Protein AF-A0A7S2TV44-F1 (afdb_monomer)

Structure (mmCIF, N/CA/C/O backbone):
data_AF-A0A7S2TV44-F1
#
_entry.id   AF-A0A7S2TV44-F1
#
loop_
_atom_site.group_PDB
_atom_site.id
_atom_site.type_symbol
_atom_site.label_atom_id
_atom_site.label_alt_id
_atom_site.label_comp_id
_atom_site.label_asym_id
_atom_site.label_entity_id
_atom_site.label_seq_id
_atom_site.pdbx_PDB_ins_code
_atom_site.Cartn_x
_atom_site.Cartn_y
_atom_site.Cartn_z
_atom_site.occupancy
_atom_site.B_iso_or_equiv
_atom_site.auth_seq_id
_atom_site.auth_comp_id
_atom_site.auth_asym_id
_atom_site.auth_atom_id
_atom_site.pdbx_PDB_model_num
ATOM 1 N N . GLY A 1 1 ? -8.386 -5.774 -9.682 1.00 82.06 1 GLY A N 1
ATOM 2 C CA . GLY A 1 1 ? -8.023 -4.653 -10.570 1.00 82.06 1 GLY A CA 1
ATOM 3 C C . GLY A 1 1 ? -9.266 -4.111 -11.236 1.00 82.06 1 GLY A C 1
ATOM 4 O O . GLY A 1 1 ? -10.361 -4.530 -10.875 1.00 82.06 1 GLY A O 1
ATOM 5 N N . GLN A 1 2 ? -9.094 -3.190 -12.177 1.00 88.19 2 GLN A N 1
ATOM 6 C CA . GLN A 1 2 ? -10.167 -2.725 -13.057 1.00 88.19 2 GLN A CA 1
ATOM 7 C C . GLN A 1 2 ? -10.403 -3.744 -14.194 1.00 88.19 2 GLN A C 1
ATOM 9 O O . GLN A 1 2 ? -9.476 -4.439 -14.619 1.00 88.19 2 GLN A O 1
ATOM 14 N N . PHE A 1 3 ? -11.653 -3.871 -14.645 1.00 91.12 3 PHE A N 1
ATOM 15 C CA . PHE A 1 3 ? -12.068 -4.803 -15.698 1.00 91.12 3 PHE A CA 1
ATOM 16 C C . PHE A 1 3 ? -13.002 -4.102 -16.683 1.00 91.12 3 PHE A C 1
ATOM 18 O O . PHE A 1 3 ? -13.807 -3.257 -16.288 1.00 91.12 3 PHE A O 1
ATOM 25 N N . LYS A 1 4 ? -12.920 -4.482 -17.958 1.00 89.69 4 LYS A N 1
ATOM 26 C CA . LYS A 1 4 ? -13.821 -4.043 -19.026 1.00 89.69 4 LYS A CA 1
ATOM 27 C C . LYS A 1 4 ? -14.254 -5.274 -19.819 1.00 89.69 4 LYS A C 1
ATOM 29 O O . LYS A 1 4 ? -13.399 -6.011 -20.294 1.00 89.69 4 LYS A O 1
ATOM 34 N N . LEU A 1 5 ? -15.565 -5.510 -19.928 1.00 90.44 5 LEU A N 1
ATOM 35 C CA . LEU A 1 5 ? -16.143 -6.687 -20.606 1.00 90.44 5 LEU A CA 1
ATOM 36 C C . LEU A 1 5 ? -15.597 -8.030 -20.072 1.00 90.44 5 LEU A C 1
ATOM 38 O O . LEU A 1 5 ? -15.286 -8.934 -20.836 1.00 90.44 5 LEU A O 1
ATOM 42 N N . GLY A 1 6 ? -15.410 -8.140 -18.751 1.00 88.62 6 GLY A N 1
ATOM 43 C CA . GLY A 1 6 ? -14.856 -9.345 -18.113 1.00 88.62 6 GLY A CA 1
ATOM 44 C C . GLY A 1 6 ? -13.340 -9.523 -18.265 1.00 88.62 6 GLY A C 1
ATOM 45 O O . GLY A 1 6 ? -12.770 -10.437 -17.676 1.00 88.62 6 GLY A O 1
ATOM 46 N N . VAL A 1 7 ? -12.662 -8.627 -18.985 1.00 90.81 7 VAL A N 1
ATOM 47 C CA . VAL A 1 7 ? -11.223 -8.695 -19.252 1.00 90.81 7 VAL A CA 1
ATOM 48 C C . VAL A 1 7 ? -10.475 -7.645 -18.410 1.00 90.81 7 VAL A C 1
ATOM 50 O O . VAL A 1 7 ? -10.948 -6.507 -18.314 1.00 90.81 7 VAL A O 1
ATOM 53 N N . PRO A 1 8 ? -9.320 -7.967 -17.787 1.00 89.31 8 PRO A N 1
ATOM 54 C CA . PRO A 1 8 ? -8.519 -6.985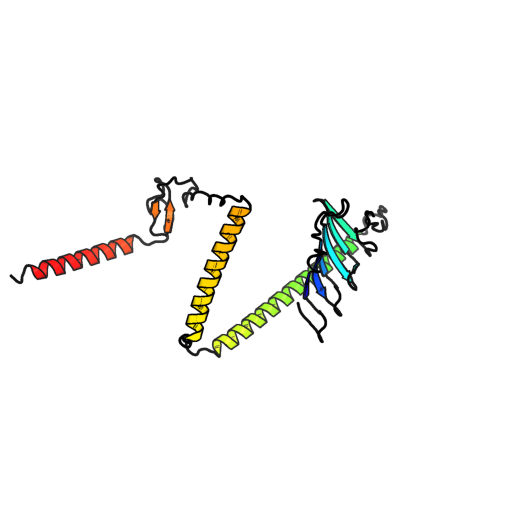 -17.054 1.00 89.31 8 PRO A CA 1
ATOM 55 C C . PRO A 1 8 ? -8.175 -5.762 -17.915 1.00 89.31 8 PRO A C 1
ATOM 57 O O . PRO A 1 8 ? -7.668 -5.886 -19.034 1.00 89.31 8 PRO A O 1
ATOM 60 N N . HIS A 1 9 ? -8.460 -4.570 -17.396 1.00 91.56 9 HIS A N 1
ATOM 61 C CA . HIS A 1 9 ? -8.288 -3.315 -18.123 1.00 91.56 9 HIS A CA 1
ATOM 62 C C . HIS A 1 9 ? -8.057 -2.160 -17.152 1.00 91.56 9 HIS A C 1
ATOM 64 O O . HIS A 1 9 ? -8.784 -2.059 -16.175 1.00 91.56 9 HIS A O 1
ATOM 70 N N . GLY A 1 10 ? -7.102 -1.270 -17.416 1.00 89.56 10 GLY A N 1
ATOM 71 C CA . GLY A 1 10 ? -6.719 -0.208 -16.480 1.00 89.56 10 GLY A CA 1
ATOM 72 C C . GLY A 1 10 ? -5.722 -0.699 -15.428 1.00 89.56 10 GLY A C 1
ATOM 73 O O . GLY A 1 10 ? -4.935 -1.596 -15.699 1.00 89.56 10 GLY A O 1
ATOM 74 N N . TYR A 1 11 ? -5.688 -0.111 -14.234 1.00 91.25 11 TYR A N 1
ATOM 75 C CA . TYR A 1 11 ? -4.677 -0.489 -13.232 1.00 91.25 11 TYR A CA 1
ATOM 76 C C . TYR A 1 11 ? -5.064 -1.758 -12.458 1.00 91.25 11 TYR A C 1
ATOM 78 O O . TYR A 1 11 ? -6.222 -1.950 -12.060 1.00 91.25 11 TYR A O 1
ATOM 86 N N . GLY A 1 12 ? -4.083 -2.616 -12.183 1.00 90.88 12 GLY A N 1
ATOM 87 C CA . GLY A 1 12 ? -4.302 -3.850 -11.446 1.00 90.88 12 GLY A CA 1
ATOM 88 C C . GLY A 1 12 ? -3.037 -4.470 -10.871 1.00 90.88 12 GLY A C 1
ATOM 89 O O . GLY A 1 12 ? -1.918 -4.032 -11.121 1.00 90.88 12 GLY A O 1
ATOM 90 N N . VAL A 1 13 ? -3.259 -5.528 -10.097 1.00 91.19 13 VAL A N 1
ATOM 91 C CA . VAL A 1 13 ? -2.216 -6.401 -9.565 1.00 91.19 13 VAL A CA 1
ATOM 92 C C . VAL A 1 13 ? -2.582 -7.828 -9.948 1.00 91.19 13 VAL A C 1
ATOM 94 O O . VAL A 1 13 ? -3.736 -8.229 -9.773 1.00 91.19 13 VAL A O 1
ATOM 97 N N . THR A 1 14 ? -1.617 -8.581 -10.465 1.00 87.81 14 THR A N 1
ATOM 98 C CA . THR A 1 14 ? -1.754 -10.009 -10.765 1.00 87.81 14 THR A CA 1
ATOM 99 C C . THR A 1 14 ? -0.634 -10.779 -10.095 1.00 87.81 14 THR A C 1
ATOM 101 O O . THR A 1 14 ? 0.535 -10.452 -10.291 1.00 87.81 14 THR A O 1
ATOM 104 N N . SER A 1 15 ? -0.986 -11.829 -9.362 1.00 85.44 1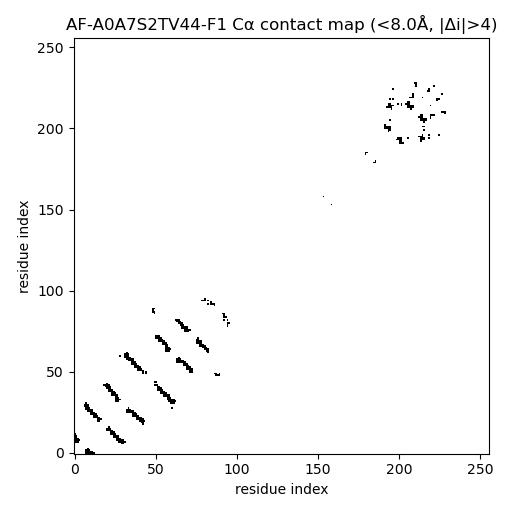5 SER A N 1
ATOM 105 C CA . SER A 1 15 ? -0.045 -12.831 -8.877 1.00 85.44 15 SER A CA 1
ATOM 106 C C . SER A 1 15 ? -0.248 -14.124 -9.659 1.00 85.44 15 SER A C 1
ATOM 108 O O . SER A 1 15 ? -1.359 -14.656 -9.719 1.00 85.44 15 SER A O 1
ATOM 110 N N . LYS A 1 16 ? 0.816 -14.649 -10.273 1.00 71.19 16 LYS A N 1
ATOM 111 C CA . LYS A 1 16 ? 0.799 -16.039 -10.744 1.00 71.19 16 LYS A CA 1
ATOM 112 C C . LYS A 1 16 ? 0.935 -16.922 -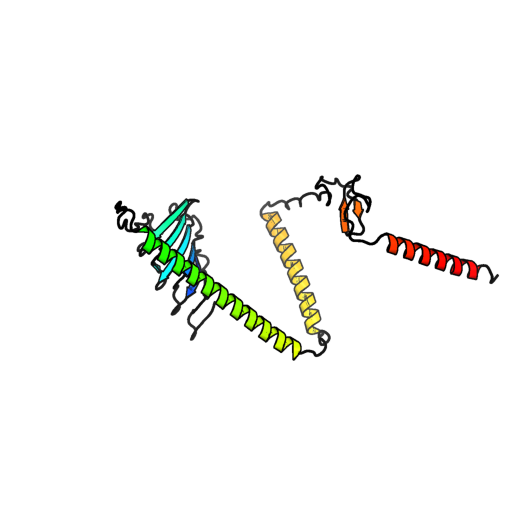9.504 1.00 71.19 16 LYS A C 1
ATOM 114 O O . LYS A 1 16 ? 1.699 -16.574 -8.611 1.00 71.19 16 LYS A O 1
ATOM 119 N N . GLY A 1 17 ? 0.134 -17.987 -9.426 1.00 61.53 17 GLY A N 1
ATOM 120 C CA . GLY A 1 17 ? -0.068 -18.824 -8.236 1.00 61.53 17 GLY A CA 1
ATOM 121 C C . GLY A 1 17 ? 1.207 -19.373 -7.563 1.00 61.53 17 GLY A C 1
ATOM 122 O O . GLY A 1 17 ? 2.322 -19.077 -7.990 1.00 61.53 17 GLY A O 1
ATOM 123 N N . PRO A 1 18 ? 1.058 -20.207 -6.517 1.00 56.19 18 PRO A N 1
ATOM 124 C CA . PRO A 1 18 ? 2.122 -20.548 -5.560 1.00 56.19 18 PRO A CA 1
ATOM 125 C C . PRO A 1 18 ? 3.431 -21.068 -6.179 1.00 56.19 18 PRO A C 1
ATOM 127 O O . PRO A 1 18 ? 4.479 -20.928 -5.561 1.00 56.19 18 PRO A O 1
ATOM 130 N N . ASN A 1 19 ? 3.383 -21.596 -7.404 1.00 55.69 19 ASN A N 1
ATOM 131 C CA . ASN A 1 19 ? 4.522 -22.207 -8.086 1.00 55.69 19 ASN A CA 1
ATOM 132 C C . ASN A 1 19 ? 5.407 -21.205 -8.854 1.00 55.69 19 ASN A C 1
ATOM 134 O O . ASN A 1 19 ? 6.586 -21.474 -9.045 1.00 55.69 19 ASN A O 1
ATOM 138 N N . ASN A 1 20 ? 4.875 -20.054 -9.294 1.00 62.00 20 ASN A N 1
ATOM 139 C CA . ASN A 1 20 ? 5.629 -19.129 -10.159 1.00 62.00 20 ASN A CA 1
ATOM 140 C C . ASN A 1 20 ? 6.102 -17.853 -9.458 1.00 62.00 20 ASN A C 1
ATOM 142 O O . ASN A 1 20 ? 7.028 -17.228 -9.970 1.00 62.00 20 ASN A O 1
ATOM 146 N N . GLY A 1 21 ? 5.505 -17.467 -8.322 1.00 71.69 21 GLY A N 1
ATOM 147 C CA . GLY A 1 21 ? 6.003 -16.389 -7.450 1.00 71.69 21 GLY A CA 1
ATOM 148 C C . GLY A 1 21 ? 6.117 -14.997 -8.093 1.00 71.69 21 GLY A C 1
ATOM 149 O O . GLY A 1 21 ? 6.731 -14.106 -7.511 1.00 71.69 21 GLY A O 1
ATOM 150 N N . GLU A 1 22 ? 5.561 -14.803 -9.291 1.00 80.06 22 GLU A N 1
ATOM 151 C CA . GLU A 1 22 ? 5.599 -13.542 -10.031 1.00 80.06 22 GLU A CA 1
ATOM 152 C C . GLU A 1 22 ? 4.410 -12.664 -9.644 1.00 80.06 22 GLU A C 1
ATOM 154 O O . GLU A 1 22 ? 3.249 -13.075 -9.756 1.00 80.06 22 GLU A O 1
ATOM 159 N N . VAL A 1 23 ? 4.706 -11.434 -9.236 1.00 87.62 23 VAL A N 1
ATOM 160 C CA . VAL A 1 23 ? 3.724 -10.392 -8.950 1.00 87.62 23 VAL A CA 1
ATOM 161 C C . VAL A 1 23 ? 3.948 -9.251 -9.922 1.00 87.62 23 VAL A C 1
ATOM 163 O O . VAL A 1 23 ? 5.011 -8.638 -9.931 1.00 87.62 23 VAL A O 1
ATOM 166 N N . TYR A 1 24 ? 2.934 -8.952 -10.723 1.00 87.56 24 TYR A N 1
ATOM 167 C CA . TYR A 1 24 ? 2.909 -7.754 -11.545 1.00 87.56 24 TYR A CA 1
ATOM 168 C C . TYR A 1 24 ? 1.929 -6.746 -10.971 1.00 87.56 24 TYR A C 1
ATOM 170 O O . TYR A 1 24 ? 0.778 -7.080 -10.687 1.00 87.56 24 TYR A O 1
ATOM 178 N N . GLU A 1 25 ? 2.379 -5.509 -10.857 1.00 91.56 25 GLU A N 1
ATOM 179 C CA . GLU A 1 25 ? 1.581 -4.355 -10.486 1.00 91.56 25 GLU A CA 1
ATOM 180 C C . GLU A 1 25 ? 1.739 -3.291 -11.572 1.00 91.56 25 GLU A C 1
ATOM 182 O O . GLU A 1 25 ? 2.839 -2.802 -11.822 1.00 91.56 25 GLU A O 1
ATOM 187 N N . GLY A 1 26 ? 0.651 -2.932 -12.249 1.00 91.12 26 GLY A N 1
ATOM 188 C CA . GLY A 1 26 ? 0.739 -2.004 -13.369 1.00 91.12 26 GLY A CA 1
ATOM 189 C C . GLY A 1 26 ? -0.547 -1.875 -14.162 1.00 91.12 26 GLY A C 1
ATOM 190 O O . GLY A 1 26 ? -1.636 -2.220 -13.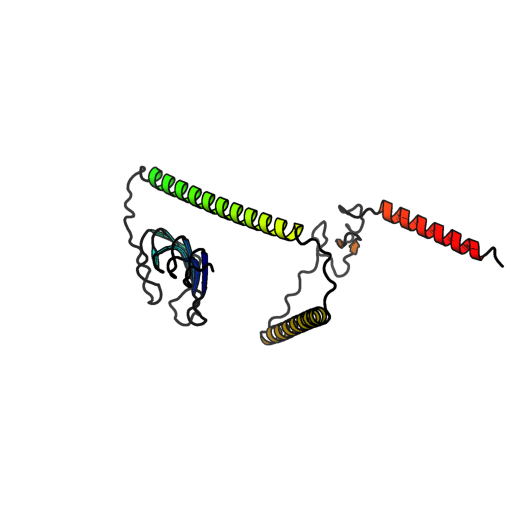692 1.00 91.12 26 GLY A O 1
ATOM 191 N N . GLN A 1 27 ? -0.424 -1.323 -15.365 1.00 91.44 27 GLN A N 1
ATOM 192 C CA . GLN A 1 27 ? -1.565 -1.124 -16.249 1.00 91.44 27 GLN A CA 1
ATOM 193 C C . GLN A 1 27 ? -1.847 -2.396 -17.066 1.00 91.44 27 GLN A C 1
ATOM 195 O O . GLN A 1 27 ? -0.978 -3.218 -17.345 1.00 91.44 27 GLN A O 1
ATOM 200 N N . PHE A 1 28 ? -3.110 -2.567 -17.429 1.00 91.50 28 PHE A N 1
ATOM 201 C CA . PHE A 1 28 ? -3.625 -3.682 -18.199 1.00 91.50 28 PHE A CA 1
ATOM 202 C C . PHE A 1 28 ? -4.418 -3.156 -19.384 1.00 91.50 28 PHE A C 1
ATOM 204 O O . PHE A 1 28 ? -5.203 -2.213 -19.264 1.00 91.50 28 PHE A O 1
ATOM 211 N N . PHE A 1 29 ? -4.250 -3.802 -20.528 1.00 92.38 29 PHE A N 1
ATOM 212 C CA . PHE A 1 29 ? -5.029 -3.534 -21.724 1.00 92.38 29 PHE A CA 1
ATOM 213 C C . PHE A 1 29 ? -5.311 -4.857 -22.432 1.00 92.38 29 PHE A C 1
ATOM 215 O O . PHE A 1 29 ? -4.399 -5.655 -22.636 1.00 92.38 29 PHE A O 1
ATOM 222 N N . GLY A 1 30 ? -6.578 -5.114 -22.767 1.00 89.69 30 GLY A N 1
ATOM 223 C CA . GLY A 1 30 ? -6.990 -6.384 -23.374 1.00 89.69 30 GLY A CA 1
ATOM 224 C C . GLY A 1 30 ? -6.609 -7.618 -22.546 1.00 89.69 30 GLY A C 1
ATOM 225 O O . GLY A 1 30 ? -6.293 -8.654 -23.114 1.00 89.69 30 GLY A O 1
ATOM 226 N N . GLY A 1 31 ? -6.570 -7.505 -21.213 1.00 88.62 31 GLY A N 1
ATOM 227 C CA . GLY A 1 31 ? -6.240 -8.618 -20.318 1.00 88.62 31 GLY A CA 1
ATOM 228 C C . GLY A 1 31 ? -4.747 -8.869 -20.145 1.00 88.62 31 GLY A C 1
ATOM 229 O O . GLY A 1 31 ? -4.359 -9.710 -19.339 1.00 88.62 31 GLY A O 1
ATOM 230 N N . MET A 1 32 ? -3.907 -8.117 -20.854 1.00 91.25 32 MET A N 1
ATOM 231 C CA . MET A 1 32 ? -2.455 -8.244 -20.824 1.00 91.25 32 MET A CA 1
ATOM 232 C C . MET A 1 32 ? -1.818 -7.071 -20.087 1.00 91.25 32 MET A C 1
ATOM 234 O O . MET A 1 32 ? -2.360 -5.965 -20.083 1.00 91.25 32 MET A O 1
ATOM 238 N N . GLN A 1 33 ? -0.642 -7.303 -19.504 1.00 89.50 33 GLN A N 1
ATOM 239 C CA . GLN A 1 33 ? 0.180 -6.243 -18.919 1.00 89.50 33 GLN A CA 1
ATOM 240 C C . GLN A 1 33 ? 0.563 -5.240 -20.015 1.00 89.50 33 GLN A C 1
ATOM 242 O O . GLN A 1 33 ? 0.997 -5.627 -21.108 1.00 89.50 33 GLN A O 1
ATOM 247 N N . HIS A 1 34 ? 0.367 -3.958 -19.740 1.00 90.31 34 HIS A N 1
ATOM 248 C CA . HIS A 1 34 ? 0.559 -2.878 -20.696 1.00 90.31 34 HIS A CA 1
ATOM 249 C C . HIS A 1 34 ? 1.019 -1.608 -19.976 1.00 90.31 34 HIS A C 1
ATOM 251 O O . HIS A 1 34 ? 0.805 -1.472 -18.779 1.00 90.31 34 HIS A O 1
ATOM 257 N N . GLY A 1 35 ? 1.633 -0.668 -20.690 1.00 86.81 35 GLY A N 1
ATOM 258 C CA . GLY A 1 35 ? 2.042 0.620 -20.137 1.00 86.81 35 GLY A CA 1
ATOM 259 C C . GLY A 1 35 ? 3.015 0.488 -18.963 1.00 86.81 35 GLY A C 1
ATOM 260 O O . GLY A 1 35 ? 3.847 -0.413 -18.944 1.00 86.81 35 GLY A O 1
ATOM 261 N N . ALA A 1 36 ? 2.968 1.405 -18.000 1.00 86.31 36 ALA A N 1
ATOM 262 C CA . ALA A 1 36 ? 3.914 1.390 -16.882 1.00 86.31 36 ALA A CA 1
ATOM 263 C C . ALA A 1 36 ? 3.561 0.307 -15.849 1.00 86.31 36 ALA A C 1
ATOM 265 O O . ALA A 1 36 ? 2.407 0.200 -15.419 1.00 86.31 36 ALA A O 1
ATOM 266 N N . GLY A 1 37 ? 4.565 -0.451 -15.405 1.00 87.62 37 GLY A N 1
ATOM 267 C CA . GLY A 1 37 ? 4.387 -1.470 -14.378 1.00 87.62 37 GLY A CA 1
ATOM 268 C C . GLY A 1 37 ? 5.670 -1.885 -13.669 1.00 87.62 37 GLY A C 1
ATOM 269 O O . GLY A 1 37 ? 6.780 -1.460 -14.005 1.00 87.62 37 GLY A O 1
ATOM 270 N N . VAL A 1 38 ? 5.480 -2.729 -12.663 1.00 87.81 38 VAL A N 1
ATOM 271 C CA . VAL A 1 38 ? 6.520 -3.363 -11.860 1.00 87.81 38 VAL A CA 1
ATOM 272 C C . VAL A 1 38 ? 6.262 -4.863 -11.854 1.00 87.81 38 VAL A C 1
ATOM 274 O O . VAL A 1 38 ? 5.167 -5.301 -11.508 1.00 87.81 38 VAL A O 1
ATOM 277 N N . LEU A 1 39 ? 7.268 -5.647 -12.231 1.00 83.88 39 LEU A N 1
ATOM 278 C CA . LEU A 1 39 ? 7.249 -7.103 -12.173 1.00 83.88 39 LEU A CA 1
ATOM 279 C C . LEU A 1 39 ? 8.261 -7.574 -11.128 1.00 83.88 39 LEU A C 1
ATOM 281 O O . LEU A 1 39 ? 9.467 -7.410 -11.302 1.00 83.88 39 LEU A O 1
ATOM 285 N N . THR A 1 40 ? 7.763 -8.180 -10.060 1.00 84.50 40 THR A N 1
ATOM 286 C CA . THR A 1 40 ? 8.560 -8.752 -8.977 1.00 84.50 40 THR A CA 1
ATOM 287 C C . THR A 1 40 ? 8.535 -10.264 -9.082 1.00 84.50 40 THR A C 1
ATOM 289 O O . THR A 1 40 ? 7.462 -10.867 -9.069 1.00 84.50 40 THR A O 1
ATOM 292 N N . THR A 1 41 ? 9.709 -10.884 -9.124 1.00 76.94 41 THR A N 1
ATOM 293 C CA . THR A 1 41 ? 9.838 -12.343 -9.129 1.00 76.94 41 THR A CA 1
ATOM 294 C C . THR A 1 41 ? 10.367 -12.800 -7.782 1.00 76.94 41 THR A C 1
ATOM 296 O O . THR A 1 41 ? 11.475 -12.439 -7.392 1.00 76.94 41 THR A O 1
ATOM 299 N N . ASN A 1 42 ? 9.573 -13.599 -7.075 1.00 68.88 42 ASN A N 1
ATOM 300 C CA . ASN A 1 42 ? 9.920 -14.165 -5.775 1.00 68.88 42 ASN A CA 1
ATOM 301 C C . ASN A 1 42 ? 9.843 -15.697 -5.829 1.00 68.88 42 ASN A C 1
ATOM 303 O O . ASN A 1 42 ? 9.060 -16.318 -5.107 1.00 68.88 42 ASN A O 1
ATOM 307 N N . ARG A 1 43 ? 10.584 -16.305 -6.765 1.00 64.88 43 ARG A N 1
ATOM 308 C CA . ARG A 1 43 ? 10.638 -17.766 -6.887 1.00 64.88 43 ARG A CA 1
ATOM 309 C C . ARG A 1 43 ? 11.460 -18.368 -5.744 1.00 64.88 43 ARG A C 1
ATOM 311 O O . ARG A 1 43 ? 12.525 -17.831 -5.435 1.00 64.88 43 ARG A O 1
ATOM 318 N N . PRO A 1 44 ? 10.996 -19.471 -5.127 1.00 55.97 44 PRO A N 1
ATOM 319 C CA . PRO A 1 44 ? 11.827 -20.250 -4.223 1.00 55.97 44 PRO A CA 1
ATOM 320 C C . PRO A 1 44 ? 13.069 -20.738 -4.975 1.00 55.97 44 PRO A C 1
ATOM 322 O O . PRO A 1 44 ? 12.984 -21.156 -6.129 1.00 55.97 44 PRO A O 1
ATOM 325 N N . GLN A 1 45 ? 14.219 -20.654 -4.314 1.00 53.97 45 GLN A N 1
ATOM 326 C CA . GLN A 1 45 ? 15.547 -20.968 -4.837 1.00 53.97 45 GLN A CA 1
ATOM 327 C C . GLN A 1 45 ? 15.728 -22.485 -5.032 1.00 53.97 45 GLN A C 1
ATOM 329 O O . GLN A 1 45 ? 16.524 -23.116 -4.347 1.00 53.97 45 GLN A O 1
ATOM 334 N N . GLU A 1 46 ? 14.955 -23.099 -5.924 1.00 57.06 46 GLU A N 1
ATOM 335 C CA . GLU A 1 46 ? 15.023 -24.545 -6.176 1.00 57.06 46 GLU A CA 1
ATOM 336 C C . GLU A 1 46 ? 16.003 -24.882 -7.313 1.00 57.06 46 GLU A C 1
ATOM 338 O O . GLU A 1 46 ? 16.494 -26.003 -7.413 1.00 57.06 46 GLU A O 1
ATOM 343 N N . GLN A 1 47 ? 16.383 -23.885 -8.122 1.00 54.38 47 GLN A N 1
ATOM 344 C CA . GLN A 1 47 ? 17.413 -24.001 -9.153 1.00 54.38 47 GLN A CA 1
ATOM 345 C C . GLN A 1 47 ? 18.407 -22.840 -9.033 1.00 54.38 47 GLN A C 1
ATOM 347 O O . GLN A 1 47 ? 18.033 -21.676 -8.906 1.00 54.38 47 GLN A O 1
ATOM 352 N N . ARG A 1 48 ? 19.702 -23.176 -9.040 1.00 48.62 48 ARG A N 1
ATOM 353 C CA . ARG A 1 48 ? 20.857 -22.323 -8.687 1.00 48.62 48 ARG A CA 1
ATOM 354 C C . ARG A 1 48 ? 21.009 -21.019 -9.506 1.00 48.62 48 ARG A C 1
ATOM 356 O O . ARG A 1 48 ? 21.903 -20.241 -9.190 1.00 48.62 48 ARG A O 1
ATOM 363 N N . SER A 1 49 ? 20.180 -20.777 -10.527 1.00 53.03 49 SER A N 1
ATOM 364 C CA . SER A 1 49 ? 20.268 -19.644 -11.467 1.00 53.03 49 SER A CA 1
ATOM 365 C C . SER A 1 49 ? 19.211 -18.547 -11.293 1.00 53.03 49 SER A C 1
ATOM 367 O O . SER A 1 49 ? 19.420 -17.436 -11.779 1.00 53.03 49 SER A O 1
ATOM 369 N N . ASP A 1 50 ? 18.096 -18.808 -10.609 1.00 58.53 50 ASP A N 1
ATOM 370 C CA . ASP A 1 50 ? 16.961 -17.877 -10.577 1.00 58.53 50 ASP A CA 1
ATOM 371 C C . ASP A 1 50 ? 17.039 -16.989 -9.330 1.00 58.53 50 ASP A C 1
ATOM 373 O O . ASP A 1 50 ? 16.371 -17.231 -8.325 1.00 58.53 50 ASP A O 1
ATOM 377 N N . SER A 1 51 ? 17.889 -15.955 -9.359 1.00 63.62 51 SER A N 1
ATOM 378 C CA . SER A 1 51 ? 17.863 -14.965 -8.271 1.00 63.62 51 SER A CA 1
ATOM 379 C C . SER A 1 51 ? 16.643 -14.047 -8.411 1.00 63.62 51 SER A C 1
ATOM 381 O O . SER A 1 51 ? 16.263 -13.692 -9.533 1.00 63.62 51 SER A O 1
ATOM 383 N N . PRO A 1 52 ? 16.026 -13.636 -7.289 1.00 71.88 52 PRO A N 1
ATOM 384 C CA . PRO A 1 52 ? 14.887 -12.733 -7.318 1.00 71.88 52 PRO A CA 1
ATOM 385 C C . PRO A 1 52 ? 15.284 -11.404 -7.956 1.00 71.88 52 PRO A C 1
ATOM 387 O O . PRO A 1 52 ? 16.372 -10.871 -7.715 1.00 71.88 52 PRO A O 1
ATOM 390 N N . TYR A 1 53 ? 14.374 -10.857 -8.754 1.00 71.31 53 TYR A N 1
ATOM 391 C CA . TYR A 1 53 ? 14.561 -9.563 -9.388 1.00 71.31 53 TYR A CA 1
ATOM 392 C C . TYR A 1 53 ? 13.283 -8.743 -9.380 1.00 71.31 53 TYR A C 1
ATOM 394 O O . TYR A 1 53 ? 12.169 -9.275 -9.325 1.00 71.31 53 TYR A O 1
ATOM 402 N N . VAL A 1 54 ? 13.469 -7.430 -9.468 1.00 80.12 54 VAL A N 1
ATOM 403 C CA . VAL A 1 54 ? 12.382 -6.470 -9.652 1.00 80.12 54 VAL A CA 1
ATOM 404 C C . VAL A 1 54 ? 12.629 -5.710 -10.940 1.00 80.12 54 VAL A C 1
ATOM 406 O O . VAL A 1 54 ? 13.664 -5.067 -11.090 1.00 80.12 54 VAL A O 1
ATOM 409 N N . LEU A 1 55 ? 11.691 -5.791 -11.875 1.00 78.38 55 LEU A N 1
ATOM 410 C CA . LEU A 1 55 ? 11.736 -5.072 -13.139 1.00 78.38 55 LEU A CA 1
ATOM 411 C C . LEU A 1 55 ? 10.736 -3.922 -13.100 1.00 78.38 55 LEU A C 1
ATOM 413 O O . LEU A 1 55 ? 9.538 -4.133 -12.944 1.00 78.38 55 LEU A O 1
ATOM 417 N N . TYR A 1 56 ? 11.238 -2.711 -13.284 1.00 80.44 56 TYR A N 1
ATOM 418 C CA . TYR A 1 56 ? 10.459 -1.495 -13.463 1.00 80.44 56 TYR A CA 1
ATOM 419 C C . TYR A 1 56 ? 10.493 -1.133 -14.937 1.00 80.44 56 TYR A C 1
ATOM 421 O O . TYR A 1 56 ? 11.571 -1.123 -15.525 1.00 80.44 56 TYR A O 1
ATOM 429 N N . GLY A 1 57 ? 9.360 -0.799 -15.544 1.00 84.81 57 GLY A N 1
ATOM 430 C CA . GLY A 1 57 ? 9.406 -0.322 -16.921 1.00 84.81 57 GLY A CA 1
ATOM 431 C C . GLY A 1 57 ? 8.069 -0.235 -17.622 1.00 84.81 57 GLY A C 1
ATOM 432 O O . GLY A 1 57 ? 7.002 -0.326 -17.012 1.00 84.81 57 GLY A O 1
ATOM 433 N N . SER A 1 58 ? 8.158 -0.026 -18.928 1.00 83.88 58 SER A N 1
ATOM 434 C CA . SER A 1 58 ? 7.032 -0.097 -19.845 1.00 83.88 58 SER A CA 1
ATOM 435 C C . SER A 1 58 ? 6.812 -1.530 -20.339 1.00 83.88 58 SER A C 1
ATOM 437 O O . SER A 1 58 ? 7.758 -2.281 -20.569 1.00 83.88 58 SER A O 1
ATOM 439 N N . PHE A 1 59 ? 5.545 -1.909 -20.480 1.00 85.12 59 PHE A N 1
ATOM 440 C CA . PHE A 1 59 ? 5.095 -3.230 -20.891 1.00 85.12 59 PHE A CA 1
ATOM 441 C C . PHE A 1 59 ? 4.184 -3.114 -22.110 1.00 85.12 59 PHE A C 1
ATOM 443 O O . PHE A 1 59 ? 3.368 -2.197 -22.222 1.00 85.12 59 PHE A O 1
ATOM 450 N N . LYS A 1 60 ? 4.281 -4.075 -23.021 1.00 86.25 60 LYS A N 1
ATOM 451 C CA . LYS A 1 60 ? 3.399 -4.199 -24.177 1.00 86.25 60 LYS A CA 1
ATOM 452 C C . LYS A 1 60 ? 3.090 -5.674 -24.392 1.00 86.25 60 LYS A C 1
ATOM 454 O O . LYS A 1 60 ? 3.999 -6.489 -24.479 1.00 86.25 60 LYS A O 1
ATOM 459 N N . GLN A 1 61 ? 1.802 -6.017 -24.444 1.00 86.31 61 GLN A N 1
ATOM 460 C CA . GLN A 1 61 ? 1.328 -7.395 -24.650 1.00 86.31 61 GLN A CA 1
ATOM 461 C C . GLN A 1 61 ? 1.941 -8.410 -23.664 1.00 86.31 61 GLN A C 1
ATOM 463 O O . GLN A 1 61 ? 2.301 -9.521 -24.038 1.00 86.31 61 GLN A O 1
ATOM 468 N N . GLY A 1 62 ? 2.084 -8.035 -22.388 1.00 81.81 62 GLY A N 1
ATOM 469 C CA . GLY A 1 62 ? 2.631 -8.943 -21.375 1.00 81.81 62 GLY A CA 1
ATOM 470 C C . GLY A 1 62 ? 4.158 -8.993 -21.294 1.00 81.81 62 GLY A C 1
ATOM 471 O O . GLY A 1 62 ? 4.678 -9.710 -20.444 1.00 81.81 62 GLY A O 1
ATOM 472 N N . GLN A 1 63 ? 4.879 -8.258 -22.145 1.00 82.38 63 GLN A N 1
ATOM 473 C CA . GLN A 1 63 ? 6.343 -8.257 -22.176 1.00 82.38 63 GLN A CA 1
ATOM 474 C C . GLN A 1 63 ? 6.909 -6.874 -21.840 1.00 82.38 63 GLN A C 1
ATOM 476 O O . GLN A 1 63 ? 6.300 -5.873 -22.222 1.00 82.38 63 GLN A O 1
ATOM 481 N N . PRO A 1 64 ? 8.067 -6.785 -21.163 1.00 78.44 64 PRO A N 1
ATOM 482 C CA . PRO A 1 64 ? 8.786 -5.526 -21.018 1.00 78.44 64 PRO A CA 1
ATOM 483 C C . PRO A 1 64 ? 9.234 -5.000 -22.392 1.00 78.44 64 PRO A C 1
ATOM 485 O O . PRO A 1 64 ? 9.961 -5.672 -23.128 1.00 78.44 64 PRO A O 1
ATOM 488 N N . ASP A 1 65 ? 8.797 -3.793 -22.735 1.00 76.31 65 ASP A N 1
ATOM 489 C CA . ASP A 1 65 ? 9.032 -3.148 -24.027 1.00 76.31 65 ASP A CA 1
ATOM 490 C C . ASP A 1 65 ? 9.183 -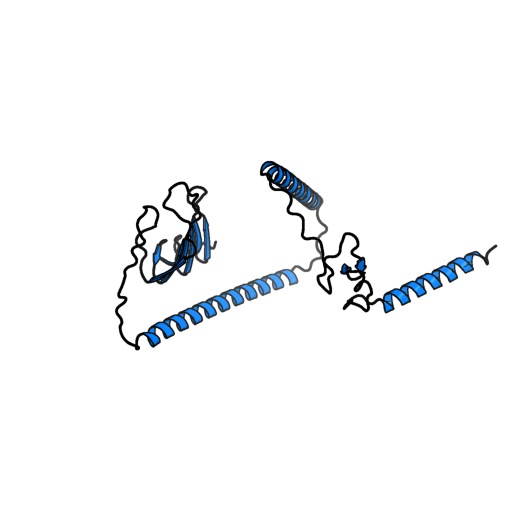1.640 -23.820 1.00 76.31 65 ASP A C 1
ATOM 492 O O . ASP A 1 65 ? 8.267 -0.998 -23.306 1.00 76.31 65 ASP A O 1
ATOM 496 N N . GLY A 1 66 ? 10.326 -1.064 -24.197 1.00 73.44 66 GLY A N 1
ATOM 497 C CA . GLY A 1 66 ? 10.600 0.371 -24.082 1.00 73.44 66 GLY A CA 1
ATOM 498 C C . GLY A 1 66 ? 11.726 0.676 -23.098 1.00 73.44 66 GLY A C 1
ATOM 499 O O . GLY A 1 66 ? 12.856 0.268 -23.326 1.00 73.44 66 GLY A O 1
ATOM 500 N N . TYR A 1 67 ? 11.463 1.441 -22.041 1.00 67.62 67 TYR A N 1
ATOM 501 C CA . TYR A 1 67 ? 12.483 1.796 -21.048 1.00 67.62 67 TYR A CA 1
ATOM 502 C C . TYR A 1 67 ? 12.199 1.106 -19.718 1.00 67.62 67 TYR A C 1
ATOM 504 O O . TYR A 1 67 ? 11.044 1.021 -19.289 1.00 67.62 67 TYR A O 1
ATOM 512 N N . GLY A 1 68 ? 13.252 0.653 -19.043 1.00 74.44 68 GLY A N 1
ATOM 513 C CA . GLY A 1 68 ? 13.117 0.050 -17.730 1.00 74.44 68 GLY A CA 1
ATOM 514 C C . GLY A 1 68 ? 14.420 -0.063 -16.956 1.00 74.44 68 GLY A C 1
ATOM 515 O O . GLY A 1 68 ? 15.505 0.223 -17.457 1.00 74.44 68 GLY A O 1
ATOM 516 N N . SER A 1 69 ? 14.291 -0.497 -15.710 1.00 71.94 69 SER A N 1
ATOM 517 C CA . SER A 1 69 ? 15.398 -0.806 -14.814 1.00 71.94 69 SER A CA 1
ATOM 518 C C . SER A 1 69 ? 15.125 -2.127 -14.118 1.00 71.94 69 SER A C 1
ATOM 520 O O . SER A 1 69 ? 14.005 -2.375 -13.674 1.00 71.94 69 SER A O 1
ATOM 522 N N . VAL A 1 70 ? 16.146 -2.966 -13.995 1.00 70.12 70 VAL A N 1
ATOM 523 C CA . VAL A 1 70 ? 16.083 -4.220 -13.250 1.00 70.12 70 VAL A CA 1
ATOM 524 C C . VAL A 1 70 ? 16.940 -4.114 -11.993 1.00 70.12 70 VAL A C 1
ATOM 526 O O . VAL A 1 70 ? 18.042 -3.567 -12.024 1.00 70.12 70 VAL A O 1
ATOM 529 N N . LEU A 1 71 ? 16.416 -4.618 -10.883 1.00 66.25 71 LEU A N 1
ATOM 530 C CA . LEU A 1 71 ? 17.139 -4.799 -9.632 1.00 66.25 71 LEU A CA 1
ATOM 531 C C . LEU A 1 71 ? 17.428 -6.285 -9.485 1.00 66.25 71 LEU A C 1
ATOM 533 O O . LEU A 1 71 ? 16.489 -7.076 -9.408 1.00 66.25 71 LEU A O 1
ATOM 537 N N . PHE A 1 72 ? 18.704 -6.654 -9.438 1.00 64.06 72 PHE A N 1
ATOM 538 C CA . PHE A 1 72 ? 19.155 -8.038 -9.313 1.00 64.06 72 PHE A CA 1
ATOM 539 C C . PHE A 1 72 ? 20.326 -8.108 -8.330 1.00 64.06 72 PHE A C 1
ATOM 541 O O . PHE A 1 72 ? 21.325 -7.412 -8.502 1.00 64.06 72 PHE A O 1
ATOM 548 N N . GLY A 1 73 ? 20.201 -8.921 -7.275 1.00 63.50 73 GLY A N 1
ATOM 549 C CA . GLY A 1 73 ? 21.282 -9.121 -6.298 1.00 63.50 73 GLY A CA 1
ATOM 550 C C . GLY A 1 73 ? 21.781 -7.835 -5.618 1.00 63.50 73 GLY A C 1
ATOM 551 O O . GLY A 1 73 ? 22.948 -7.757 -5.254 1.00 63.50 73 GLY A O 1
ATOM 552 N N . GLY A 1 74 ? 20.928 -6.811 -5.492 1.00 59.16 74 GLY A N 1
ATOM 553 C CA . GLY A 1 74 ? 21.285 -5.500 -4.928 1.00 59.16 74 GLY A CA 1
ATOM 554 C C . GLY A 1 74 ? 21.854 -4.486 -5.930 1.00 59.16 74 GLY A C 1
ATOM 555 O O . GLY A 1 74 ? 21.999 -3.319 -5.576 1.00 59.16 74 GLY A O 1
ATOM 556 N N . ASN A 1 75 ? 22.107 -4.886 -7.179 1.00 58.81 75 ASN A N 1
ATOM 557 C CA . ASN A 1 75 ? 22.550 -3.989 -8.247 1.00 58.81 75 ASN A CA 1
ATOM 558 C C . ASN A 1 75 ? 21.366 -3.501 -9.090 1.00 58.81 75 ASN A C 1
ATOM 560 O O . ASN A 1 75 ? 20.427 -4.256 -9.349 1.00 58.81 75 ASN A O 1
ATOM 564 N N . VAL A 1 76 ? 21.428 -2.244 -9.538 1.00 62.75 76 VAL A N 1
ATOM 565 C CA . VAL A 1 76 ? 20.457 -1.643 -10.464 1.00 62.75 76 VAL A CA 1
ATOM 566 C C . VAL A 1 76 ? 21.079 -1.593 -11.857 1.00 62.75 76 VAL A C 1
ATOM 568 O O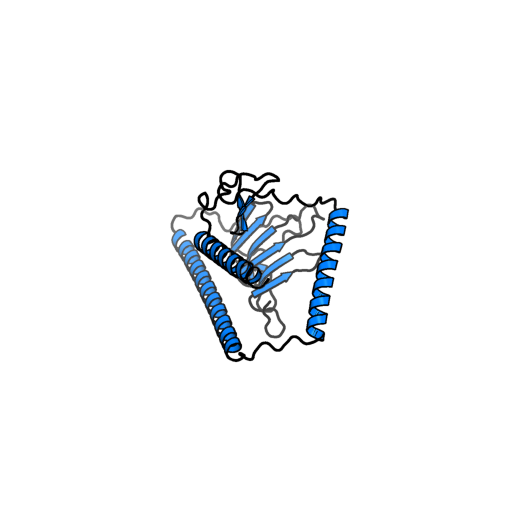 . VAL A 1 76 ? 22.171 -1.056 -12.026 1.00 62.75 76 VAL A O 1
ATOM 571 N N . SER A 1 77 ? 20.383 -2.105 -12.868 1.00 64.00 77 SER A N 1
ATOM 572 C CA . SER A 1 77 ? 20.788 -1.979 -14.273 1.00 64.00 77 SER A CA 1
ATOM 573 C C . SER A 1 77 ? 19.630 -1.438 -15.106 1.00 64.00 77 SER A C 1
ATOM 575 O O . SER A 1 77 ? 18.533 -1.993 -15.071 1.00 64.00 77 SER A O 1
ATOM 577 N N . SER A 1 78 ? 19.850 -0.345 -15.838 1.00 62.50 78 SER A N 1
ATOM 578 C CA . SER A 1 78 ? 18.865 0.232 -16.759 1.00 62.50 78 SER A CA 1
ATOM 579 C C . SER A 1 78 ? 18.974 -0.385 -18.152 1.00 62.50 78 SER A C 1
ATOM 581 O O . SER A 1 78 ? 20.047 -0.807 -18.582 1.00 62.50 78 SER A O 1
ATOM 583 N N . PHE A 1 79 ? 17.854 -0.435 -18.869 1.00 66.31 79 PHE A N 1
ATOM 584 C CA . PHE A 1 79 ? 17.795 -0.899 -20.249 1.00 66.31 79 PHE A CA 1
ATOM 585 C C . PHE A 1 79 ? 16.836 -0.055 -21.091 1.00 66.31 79 PHE A C 1
ATOM 587 O O . PHE A 1 79 ? 15.852 0.506 -20.601 1.00 66.31 79 PHE A O 1
ATOM 594 N N . ARG A 1 80 ? 17.119 -0.003 -22.395 1.00 55.38 80 ARG A N 1
ATOM 595 C CA . ARG A 1 80 ? 16.283 0.634 -23.414 1.00 55.38 80 ARG A CA 1
ATOM 596 C C . ARG A 1 80 ? 16.112 -0.333 -24.584 1.00 55.38 80 ARG A C 1
ATOM 598 O O . ARG A 1 80 ? 17.095 -0.777 -25.165 1.00 55.38 80 ARG A O 1
ATOM 605 N N . GLY A 1 81 ? 14.872 -0.665 -24.917 1.00 64.19 81 GLY A N 1
ATOM 606 C CA . GLY A 1 81 ? 14.496 -1.572 -25.996 1.00 64.19 81 GLY A CA 1
ATOM 607 C C . GLY A 1 81 ? 13.565 -2.703 -25.549 1.00 64.19 81 GLY A C 1
ATOM 608 O O . GLY A 1 81 ? 12.973 -2.673 -24.471 1.00 64.19 81 GLY A O 1
ATOM 609 N N . LYS A 1 82 ? 13.431 -3.706 -26.418 1.00 62.91 82 LYS A N 1
ATOM 610 C CA . LYS A 1 82 ? 12.639 -4.919 -26.176 1.00 62.91 82 LYS A CA 1
ATOM 611 C C . LYS A 1 82 ? 13.438 -5.938 -25.369 1.00 62.91 82 LYS A C 1
ATOM 613 O O . LYS A 1 82 ? 14.593 -6.213 -25.695 1.00 62.91 82 LYS A O 1
ATOM 618 N N . VAL A 1 83 ? 12.813 -6.546 -24.361 1.00 62.97 83 VAL A N 1
ATOM 619 C CA . VAL A 1 83 ? 13.412 -7.650 -23.597 1.00 62.97 83 VAL A CA 1
ATOM 620 C C . VAL A 1 83 ? 12.957 -8.975 -24.206 1.00 62.97 83 VAL A C 1
ATOM 622 O O . VAL A 1 83 ? 11.829 -9.407 -24.008 1.00 62.97 83 VAL A O 1
ATOM 625 N N . PHE A 1 84 ? 13.839 -9.626 -24.968 1.00 52.56 84 PHE A N 1
ATOM 626 C CA . PHE A 1 84 ? 13.489 -10.822 -25.748 1.00 52.56 84 PHE A CA 1
ATOM 627 C C . PHE A 1 84 ? 13.586 -12.147 -24.977 1.00 52.56 84 PHE A C 1
ATOM 629 O O . PHE A 1 84 ? 13.064 -13.157 -25.446 1.00 52.56 84 PHE A O 1
ATOM 636 N N . ARG A 1 85 ? 14.267 -12.191 -23.822 1.00 51.28 85 ARG A N 1
ATOM 637 C CA . ARG A 1 85 ? 14.491 -13.446 -23.087 1.00 51.28 85 ARG A CA 1
ATOM 638 C C . ARG A 1 85 ? 14.325 -13.272 -21.583 1.00 51.28 85 ARG A C 1
ATOM 640 O O . ARG A 1 85 ? 14.974 -12.428 -20.972 1.00 51.28 85 ARG A O 1
ATOM 647 N N . HIS A 1 86 ? 13.455 -14.098 -21.007 1.00 48.00 86 HIS A N 1
ATOM 648 C CA . HIS A 1 86 ? 13.263 -14.215 -19.565 1.00 48.00 86 HIS A CA 1
ATOM 649 C C . HIS A 1 86 ? 14.452 -14.977 -18.942 1.00 48.00 86 HIS A C 1
ATOM 651 O O . HIS A 1 86 ? 14.910 -15.947 -19.549 1.00 48.00 86 HIS A O 1
ATOM 657 N N . PRO A 1 87 ? 14.930 -14.614 -17.738 1.00 47.41 87 PRO A N 1
ATOM 658 C CA . PRO A 1 87 ? 16.123 -15.207 -17.109 1.00 47.41 87 PRO A CA 1
ATOM 659 C C . PRO A 1 87 ? 16.050 -16.700 -16.706 1.00 47.41 87 PRO A C 1
ATOM 661 O O . PRO A 1 87 ? 17.019 -17.208 -16.157 1.00 47.41 87 PRO A O 1
ATOM 664 N N . VAL A 1 88 ? 14.971 -17.435 -17.018 1.00 44.75 88 VAL A N 1
ATOM 665 C CA . VAL A 1 88 ? 14.696 -18.815 -16.523 1.00 44.75 88 VAL A CA 1
ATOM 666 C C . VAL A 1 88 ? 15.674 -19.883 -17.046 1.00 44.75 88 VAL A C 1
ATOM 668 O O . VAL A 1 88 ? 15.574 -21.042 -16.674 1.00 44.75 88 VAL A O 1
ATOM 671 N N . SER A 1 89 ? 16.613 -19.555 -17.938 1.00 40.84 89 SER A N 1
ATOM 672 C CA . SER A 1 89 ? 17.485 -20.562 -18.567 1.00 40.84 89 SER A CA 1
ATOM 673 C C . SER A 1 89 ? 18.976 -20.386 -18.276 1.00 40.84 89 SER A C 1
ATOM 675 O O . SER A 1 89 ? 19.795 -20.881 -19.048 1.00 40.84 89 SER A O 1
ATOM 677 N N . GLY A 1 90 ? 19.356 -19.610 -17.253 1.00 38.91 90 GLY A N 1
ATOM 678 C CA . GLY A 1 90 ? 20.771 -19.304 -16.990 1.00 38.91 90 GLY A CA 1
ATOM 679 C C . GLY A 1 90 ? 21.453 -18.497 -18.108 1.00 38.91 90 GLY A C 1
ATOM 680 O O . GLY A 1 90 ? 22.677 -18.419 -18.167 1.00 38.91 90 GLY A O 1
ATOM 681 N N . ALA A 1 91 ? 20.671 -17.892 -19.007 1.00 36.00 91 ALA A N 1
ATOM 682 C CA . ALA A 1 91 ? 21.169 -17.019 -20.058 1.00 36.00 91 ALA A CA 1
ATOM 683 C C . ALA A 1 91 ? 21.212 -15.576 -19.548 1.00 36.00 91 ALA A C 1
ATOM 685 O O . ALA A 1 91 ? 20.219 -15.058 -19.034 1.00 36.00 91 ALA A O 1
ATOM 686 N N . SER A 1 92 ? 22.354 -14.913 -19.726 1.00 37.81 92 SER A N 1
ATOM 687 C CA . SER A 1 92 ? 22.483 -13.473 -19.524 1.00 37.81 92 SER A CA 1
ATOM 688 C C . SER A 1 92 ? 21.400 -12.725 -20.309 1.00 37.81 92 SER A C 1
ATOM 690 O O . SER A 1 92 ? 21.090 -13.062 -21.458 1.00 37.81 92 SER A O 1
ATOM 692 N N . VAL A 1 93 ? 20.806 -11.697 -19.694 1.00 43.97 93 VAL A N 1
ATOM 693 C CA . VAL A 1 93 ? 19.908 -10.794 -20.415 1.00 43.97 93 VAL A CA 1
ATOM 694 C C . VAL A 1 93 ? 20.758 -10.064 -21.453 1.00 43.97 93 VAL A C 1
ATOM 696 O O . VAL A 1 93 ? 21.515 -9.152 -21.129 1.00 43.97 93 VAL A O 1
ATOM 699 N N . ARG A 1 94 ? 20.681 -10.497 -22.715 1.00 43.97 94 ARG A N 1
ATOM 700 C CA . ARG A 1 94 ? 21.271 -9.759 -23.832 1.00 43.97 94 ARG A CA 1
ATOM 701 C C . ARG A 1 94 ? 20.387 -8.557 -24.117 1.00 43.97 94 ARG A C 1
ATOM 703 O O . ARG A 1 94 ? 19.438 -8.630 -24.892 1.00 43.97 94 ARG A O 1
ATOM 710 N N . PHE A 1 95 ? 20.703 -7.454 -23.456 1.00 49.22 95 PHE A N 1
ATOM 711 C CA . PHE A 1 95 ? 20.265 -6.139 -23.889 1.00 49.22 95 PHE A CA 1
ATOM 712 C C . PHE A 1 95 ? 20.975 -5.837 -25.207 1.00 49.22 95 PHE A C 1
ATOM 714 O O . PHE A 1 95 ? 22.173 -6.104 -25.339 1.00 49.22 95 PHE A O 1
ATOM 721 N N . HIS A 1 96 ? 20.258 -5.319 -26.203 1.00 39.81 96 HIS A N 1
ATOM 722 C CA . HIS A 1 96 ? 20.936 -4.778 -27.370 1.00 39.81 96 HIS A CA 1
ATOM 723 C C . HIS A 1 96 ? 21.824 -3.640 -26.850 1.00 39.81 96 HIS A C 1
ATOM 725 O O . HIS A 1 96 ? 21.307 -2.633 -26.366 1.00 39.81 96 HIS A O 1
ATOM 731 N N . LYS A 1 97 ? 23.152 -3.807 -26.909 1.00 42.47 97 LYS A N 1
ATOM 732 C CA . LYS A 1 97 ? 24.084 -2.676 -26.939 1.00 42.47 97 LYS A CA 1
ATOM 733 C C . LYS A 1 97 ? 23.819 -1.976 -28.275 1.00 42.47 97 LYS A C 1
ATOM 735 O O . LYS A 1 97 ? 24.559 -2.141 -29.232 1.00 42.47 97 LYS A O 1
ATOM 740 N N . GLY A 1 98 ? 22.696 -1.269 -28.368 1.00 37.09 98 GLY A N 1
ATOM 741 C CA . GLY A 1 98 ? 22.578 -0.181 -29.319 1.00 37.09 98 GLY A CA 1
ATOM 742 C C . GLY A 1 98 ? 23.538 0.873 -28.809 1.00 37.09 98 GLY A C 1
ATOM 743 O O . GLY A 1 98 ? 23.204 1.542 -27.839 1.00 37.09 98 GLY A O 1
ATOM 744 N N . ALA A 1 99 ? 24.747 0.853 -29.368 1.00 32.66 99 ALA A N 1
ATOM 745 C CA . ALA A 1 99 ? 25.758 1.892 -29.297 1.00 32.66 99 ALA A CA 1
ATOM 746 C C . ALA A 1 99 ? 25.857 2.613 -27.934 1.00 32.66 99 ALA A C 1
ATOM 748 O O . ALA A 1 99 ? 25.216 3.626 -27.684 1.00 32.66 99 ALA A O 1
ATOM 749 N N . LEU A 1 100 ? 26.777 2.147 -27.085 1.00 35.22 100 LEU A N 1
ATOM 750 C CA . LEU A 1 100 ? 27.704 3.120 -26.505 1.00 35.22 100 LEU A CA 1
ATOM 751 C C . LEU A 1 100 ? 28.643 3.505 -27.655 1.00 35.22 100 LEU A C 1
ATOM 753 O O . LEU A 1 100 ? 29.747 2.981 -27.745 1.00 35.22 100 LEU A O 1
ATOM 757 N N . GLU A 1 101 ? 28.141 4.298 -28.596 1.00 32.78 101 GLU A N 1
ATOM 758 C CA . GLU A 1 101 ? 29.007 5.158 -29.383 1.00 32.78 101 GLU A CA 1
ATOM 759 C C . GLU A 1 101 ? 29.011 6.482 -28.641 1.00 32.78 101 GLU A C 1
ATOM 761 O O . GLU A 1 101 ? 27.968 7.052 -28.316 1.00 32.78 101 GLU A O 1
ATOM 766 N N . GLU A 1 102 ? 30.213 6.910 -28.287 1.00 43.31 102 GLU A N 1
ATOM 767 C CA . GLU A 1 102 ? 30.499 8.299 -27.998 1.00 43.31 102 GLU A CA 1
ATOM 768 C C . GLU A 1 102 ? 30.070 9.118 -29.218 1.00 43.31 102 GLU A C 1
ATOM 770 O O . GLU A 1 102 ? 30.822 9.273 -30.172 1.00 43.31 102 GLU A O 1
ATOM 775 N N . THR A 1 103 ? 28.841 9.624 -29.210 1.00 34.31 103 THR A N 1
ATOM 776 C CA . THR A 1 103 ? 28.446 10.723 -30.084 1.00 34.31 103 THR A CA 1
ATOM 777 C C . THR A 1 103 ? 28.071 11.902 -29.209 1.00 34.31 103 THR A C 1
ATOM 779 O O . THR A 1 103 ? 26.982 11.976 -28.641 1.00 34.31 103 THR A O 1
ATOM 782 N N . ASP A 1 104 ? 29.069 12.772 -29.054 1.00 35.22 104 ASP A N 1
ATOM 783 C CA . ASP A 1 104 ? 28.972 14.224 -29.128 1.00 35.22 104 ASP A CA 1
ATOM 784 C C . ASP A 1 104 ? 27.733 14.852 -28.503 1.00 35.22 104 ASP A C 1
ATOM 786 O O . ASP A 1 104 ? 26.663 14.796 -29.091 1.00 35.22 104 ASP A O 1
ATOM 790 N N . GLN A 1 105 ? 27.930 15.475 -27.331 1.00 42.53 105 GLN A N 1
ATOM 791 C CA . GLN A 1 105 ? 27.446 16.770 -26.785 1.00 42.53 105 GLN A CA 1
ATOM 792 C C . GLN A 1 105 ? 26.081 17.396 -27.208 1.00 42.53 105 GLN A C 1
ATOM 794 O O . GLN A 1 105 ? 25.643 18.360 -26.584 1.00 42.53 105 GLN A O 1
ATOM 799 N N . ASN A 1 106 ? 25.345 16.837 -28.162 1.00 45.75 106 ASN A N 1
ATOM 800 C CA . ASN A 1 106 ? 24.111 17.297 -28.789 1.00 45.75 106 ASN A CA 1
ATOM 801 C C . ASN A 1 106 ? 22.933 16.306 -28.631 1.00 45.75 106 ASN A C 1
ATOM 803 O O . ASN A 1 106 ? 21.828 16.612 -29.078 1.00 45.75 106 ASN A O 1
ATOM 807 N N . GLU A 1 107 ? 23.093 15.171 -27.934 1.00 44.62 107 GLU A N 1
ATOM 808 C CA . GLU A 1 107 ? 21.973 14.284 -27.536 1.00 44.62 107 GLU A CA 1
ATOM 809 C C . GLU A 1 107 ? 21.231 14.747 -26.264 1.00 44.62 107 GLU A C 1
ATOM 811 O O . GLU A 1 107 ? 20.068 14.397 -26.019 1.00 44.62 107 GLU A O 1
ATOM 816 N N . ALA A 1 108 ? 21.870 15.603 -25.460 1.00 53.47 108 ALA A N 1
ATOM 817 C CA . ALA A 1 108 ? 21.307 16.164 -24.235 1.00 53.47 108 ALA A CA 1
ATOM 818 C C . ALA A 1 108 ? 19.912 16.824 -24.390 1.00 53.47 108 ALA A C 1
ATOM 820 O O . ALA A 1 108 ? 19.082 16.604 -23.506 1.00 53.47 108 ALA A O 1
ATOM 821 N N . PRO A 1 109 ? 19.582 17.603 -25.445 1.00 59.16 109 PRO A N 1
ATOM 822 C CA . PRO A 1 109 ? 18.289 18.283 -25.545 1.00 59.16 109 PRO A CA 1
ATOM 823 C C . PRO A 1 109 ? 17.117 17.332 -25.821 1.00 59.16 109 PRO A C 1
ATOM 825 O O . PRO A 1 109 ? 16.052 17.504 -25.230 1.00 59.16 109 PRO A O 1
ATOM 828 N N . ILE A 1 110 ? 17.296 16.301 -26.653 1.00 49.56 110 ILE A N 1
ATOM 829 C CA . ILE A 1 110 ? 16.224 15.338 -26.965 1.00 49.56 110 ILE A CA 1
ATOM 830 C C . ILE A 1 110 ? 15.924 14.476 -25.736 1.00 49.56 110 ILE A C 1
ATOM 832 O O . ILE A 1 110 ? 14.761 14.273 -25.382 1.00 49.56 110 ILE A O 1
ATOM 836 N N . VAL A 1 111 ? 16.968 14.026 -25.034 1.00 54.72 111 VAL A N 1
ATOM 837 C CA . VAL A 1 111 ? 16.825 13.235 -23.806 1.00 54.72 111 VAL A CA 1
ATOM 838 C C . VAL A 1 111 ? 16.238 14.080 -22.669 1.00 54.72 111 VAL A C 1
ATOM 840 O O . VAL A 1 111 ? 15.334 13.615 -21.976 1.00 54.72 111 VAL A O 1
ATOM 843 N N . ARG A 1 112 ? 16.662 15.344 -22.507 1.00 65.44 112 ARG A N 1
ATOM 844 C CA . ARG A 1 112 ? 16.069 16.282 -21.531 1.00 65.44 112 ARG A CA 1
ATOM 845 C C . ARG A 1 112 ? 14.591 16.533 -21.815 1.00 65.44 112 ARG A C 1
ATOM 847 O O . ARG A 1 112 ? 13.788 16.406 -20.896 1.00 65.44 112 ARG A O 1
ATOM 854 N N . LYS A 1 113 ? 14.227 16.782 -23.077 1.00 72.94 113 LYS A N 1
ATOM 855 C CA . LYS A 1 113 ? 12.831 16.967 -23.494 1.00 72.94 113 LYS A CA 1
ATOM 856 C C . LYS A 1 113 ? 11.998 15.704 -23.265 1.00 72.94 113 LYS A C 1
ATOM 858 O O . LYS A 1 113 ? 10.864 15.787 -22.810 1.00 72.94 113 LYS A O 1
ATOM 863 N N . ALA A 1 114 ? 12.557 14.519 -23.505 1.00 53.88 114 ALA A N 1
ATOM 864 C CA . ALA A 1 114 ? 11.882 13.256 -23.211 1.00 53.88 114 ALA A CA 1
ATOM 865 C C . ALA A 1 114 ? 11.661 13.042 -21.699 1.00 53.88 114 ALA A C 1
ATOM 867 O O . ALA A 1 114 ? 10.588 12.595 -21.292 1.00 53.88 114 ALA A O 1
ATOM 868 N N . ILE A 1 115 ? 12.642 13.395 -20.860 1.00 65.19 115 ILE A N 1
ATOM 869 C CA . ILE A 1 115 ? 12.527 13.342 -19.393 1.00 65.19 115 ILE A CA 1
ATOM 870 C C . ILE A 1 115 ? 11.493 14.355 -18.887 1.00 65.19 115 ILE A C 1
ATOM 872 O O . ILE A 1 115 ? 10.705 14.031 -17.999 1.00 65.19 115 ILE A O 1
ATOM 876 N N . GLU A 1 116 ? 11.477 15.563 -19.444 1.00 76.44 116 GLU A N 1
ATOM 877 C CA . GLU A 1 116 ? 10.504 16.607 -19.122 1.00 76.44 116 GLU A CA 1
ATOM 878 C C . GLU A 1 116 ? 9.085 16.173 -19.497 1.00 76.44 116 GLU A C 1
ATOM 880 O O . GLU A 1 116 ? 8.222 16.111 -18.624 1.00 76.44 116 GLU A O 1
ATOM 885 N N . ASN A 1 117 ? 8.878 15.695 -20.727 1.00 70.19 117 ASN A N 1
ATOM 886 C CA . ASN A 1 117 ? 7.600 15.139 -21.175 1.00 70.19 117 ASN A CA 1
ATOM 887 C C . ASN A 1 117 ? 7.132 13.970 -20.287 1.00 70.19 117 ASN A C 1
ATOM 889 O O . ASN A 1 117 ? 5.947 13.850 -19.973 1.00 70.19 117 ASN A O 1
ATOM 893 N N . ALA A 1 118 ? 8.051 13.105 -19.844 1.00 61.53 118 ALA A N 1
ATOM 894 C CA . ALA A 1 118 ? 7.732 12.011 -18.928 1.00 61.53 118 ALA A CA 1
ATOM 895 C C . ALA A 1 118 ? 7.342 12.516 -17.526 1.00 61.53 118 ALA A C 1
ATOM 897 O O . ALA A 1 118 ? 6.409 11.983 -16.919 1.00 61.53 118 ALA A O 1
ATOM 898 N N . ARG A 1 119 ? 8.011 13.556 -17.010 1.00 83.25 119 ARG A N 1
ATOM 899 C CA . ARG A 1 119 ? 7.657 14.209 -15.736 1.00 83.25 119 ARG A CA 1
ATOM 900 C C . ARG A 1 119 ? 6.301 14.898 -15.823 1.00 83.25 119 ARG A C 1
ATOM 902 O O . ARG A 1 119 ? 5.490 14.727 -14.915 1.00 83.25 119 ARG A O 1
ATOM 909 N N . GLU A 1 120 ? 6.021 15.599 -16.916 1.00 83.88 120 GLU A N 1
ATOM 910 C CA . GLU A 1 120 ? 4.718 16.213 -17.175 1.00 83.88 120 GLU A CA 1
ATOM 911 C C . GLU A 1 120 ? 3.607 15.164 -17.265 1.00 83.88 120 GLU A C 1
ATOM 913 O O . GLU A 1 120 ? 2.556 15.320 -16.643 1.00 83.88 120 GLU A O 1
ATOM 918 N N . ALA A 1 121 ? 3.838 14.055 -17.973 1.00 68.94 121 ALA A N 1
ATOM 919 C CA . ALA A 1 121 ? 2.884 12.950 -18.049 1.00 68.94 121 ALA A CA 1
ATOM 920 C C . ALA A 1 121 ? 2.613 12.336 -16.662 1.00 68.94 121 ALA A C 1
ATOM 922 O O . ALA A 1 121 ? 1.461 12.072 -16.309 1.00 68.94 121 ALA A O 1
ATOM 923 N N . GLN A 1 122 ? 3.650 12.168 -15.834 1.00 80.94 122 GLN A N 1
ATOM 924 C CA . GLN A 1 122 ? 3.501 11.710 -14.449 1.00 80.94 122 GLN A CA 1
ATOM 925 C C . GLN A 1 122 ? 2.745 12.720 -13.575 1.00 80.94 122 GLN A C 1
ATOM 927 O O . GLN A 1 122 ? 1.910 12.317 -12.763 1.00 80.94 122 GLN A O 1
ATOM 932 N N . GLN A 1 123 ? 3.005 14.022 -13.724 1.00 87.81 123 GLN A N 1
ATOM 933 C CA . GLN A 1 123 ? 2.290 15.074 -12.998 1.00 87.81 123 GLN A CA 1
ATOM 934 C C . GLN A 1 123 ? 0.811 15.124 -13.396 1.00 87.81 123 GLN A C 1
ATOM 936 O O . GLN A 1 123 ? -0.042 15.123 -12.510 1.00 87.81 123 GLN A O 1
ATOM 941 N N . LYS A 1 124 ? 0.494 15.046 -14.694 1.00 87.00 124 LYS A N 1
ATOM 942 C CA . LYS A 1 124 ? -0.885 14.965 -15.207 1.00 87.00 124 LYS A CA 1
ATOM 943 C C . LYS A 1 124 ? -1.613 13.725 -14.682 1.00 87.00 124 LYS A C 1
ATOM 945 O O . LYS A 1 124 ? -2.744 13.823 -14.210 1.00 87.00 124 LYS A O 1
ATOM 950 N N . ALA A 1 125 ? -0.953 12.565 -14.659 1.00 77.31 125 ALA A N 1
ATOM 951 C CA . ALA A 1 125 ? -1.525 11.347 -14.081 1.00 77.31 125 ALA A CA 1
ATOM 952 C C . ALA A 1 125 ? -1.787 11.478 -12.567 1.00 77.31 125 ALA A C 1
ATOM 954 O O . ALA A 1 125 ? -2.819 11.021 -12.071 1.00 77.31 125 ALA A O 1
ATOM 955 N N . ARG A 1 126 ? -0.883 12.132 -11.819 1.00 87.00 126 ARG A N 1
ATOM 956 C CA . ARG A 1 126 ? -1.076 12.428 -10.386 1.00 87.00 126 ARG A CA 1
ATOM 957 C C . ARG A 1 126 ? -2.234 13.398 -10.154 1.00 87.00 126 ARG A C 1
ATOM 959 O O . ARG A 1 126 ? -3.017 13.164 -9.236 1.00 87.00 126 ARG A O 1
ATOM 966 N N . GLN A 1 127 ? -2.359 14.436 -10.979 1.00 90.38 127 GLN A N 1
ATOM 967 C CA . GLN A 1 127 ? -3.467 15.393 -10.930 1.00 90.38 127 GLN A CA 1
ATOM 968 C C . GLN A 1 127 ? -4.803 14.696 -11.203 1.00 90.38 127 GLN A C 1
ATOM 970 O O . GLN A 1 127 ? -5.688 14.754 -10.356 1.00 90.38 127 GLN A O 1
ATOM 975 N N . CYS A 1 128 ? -4.905 13.919 -12.284 1.00 82.94 128 CYS A N 1
ATOM 976 C CA . CYS A 1 128 ? -6.110 13.153 -12.614 1.00 82.94 128 CYS A CA 1
ATOM 977 C C . CYS A 1 128 ? -6.498 12.167 -11.494 1.00 82.94 128 CYS A C 1
ATOM 979 O O . CYS A 1 128 ? -7.660 12.090 -11.091 1.00 82.94 128 CYS A O 1
ATOM 981 N N . LYS A 1 129 ? -5.521 11.462 -10.900 1.00 87.12 129 LYS A N 1
ATOM 982 C CA . LYS A 1 129 ? -5.763 10.587 -9.738 1.00 87.12 129 LYS A CA 1
ATOM 983 C C . LYS A 1 129 ? -6.270 11.372 -8.521 1.00 87.12 129 LYS A C 1
ATOM 985 O O . LYS A 1 129 ? -7.169 10.901 -7.827 1.00 87.12 129 LYS A O 1
ATOM 990 N N . ALA A 1 130 ? -5.706 12.547 -8.246 1.00 88.31 130 ALA A N 1
ATOM 991 C CA . ALA A 1 130 ? -6.129 13.397 -7.135 1.00 88.31 130 ALA A CA 1
ATOM 992 C C . ALA A 1 130 ? -7.540 13.969 -7.349 1.00 88.31 130 ALA A C 1
ATOM 994 O O . ALA A 1 130 ? -8.332 14.006 -6.408 1.00 88.31 130 ALA A O 1
ATOM 995 N N . GLU A 1 131 ? -7.879 14.366 -8.574 1.00 89.56 131 GLU A N 1
ATOM 996 C CA . GLU A 1 131 ? -9.218 14.825 -8.952 1.00 89.56 131 GLU A CA 1
ATOM 997 C C . GLU A 1 131 ? -10.251 13.709 -8.831 1.00 89.56 131 GLU A C 1
ATOM 999 O O . GLU A 1 131 ? -11.290 13.919 -8.210 1.00 89.56 131 GLU A O 1
ATOM 1004 N N . ALA A 1 132 ? -9.941 12.501 -9.308 1.00 82.75 132 ALA A N 1
ATOM 1005 C CA . ALA A 1 132 ? -10.812 11.340 -9.154 1.00 82.75 132 ALA A CA 1
ATOM 1006 C C . ALA A 1 132 ? -11.066 11.001 -7.674 1.00 82.75 132 ALA A C 1
ATOM 1008 O O . ALA A 1 132 ? -12.205 10.751 -7.280 1.00 82.75 132 ALA A O 1
ATOM 1009 N N . LEU A 1 133 ? -10.031 11.054 -6.824 1.00 89.50 133 LEU A N 1
ATOM 1010 C CA . LEU A 1 133 ? -10.180 10.851 -5.377 1.00 89.50 133 LEU A CA 1
ATOM 1011 C C . LEU A 1 133 ? -11.011 11.961 -4.717 1.00 89.50 133 LEU A C 1
ATOM 1013 O O . LEU A 1 133 ? -11.847 11.671 -3.862 1.00 89.50 133 LEU A O 1
ATOM 1017 N N . ARG A 1 134 ? -10.828 13.224 -5.121 1.00 90.19 134 ARG A N 1
ATOM 1018 C CA . ARG A 1 134 ? -11.638 14.356 -4.638 1.00 90.19 134 ARG A CA 1
ATOM 1019 C C . ARG A 1 134 ? -13.095 14.248 -5.091 1.00 90.19 134 ARG A C 1
ATOM 1021 O O . ARG A 1 134 ? -13.986 14.526 -4.293 1.00 90.19 134 ARG A O 1
ATOM 1028 N N . ALA A 1 135 ? -13.348 13.826 -6.326 1.00 85.00 135 ALA A N 1
ATOM 1029 C CA . ALA A 1 135 ? -14.691 13.584 -6.845 1.00 85.00 135 ALA A CA 1
ATOM 1030 C C . ALA A 1 135 ? -15.375 12.434 -6.092 1.00 85.00 135 ALA A C 1
ATOM 1032 O O . ALA A 1 135 ? -16.509 12.589 -5.644 1.00 85.00 135 ALA A O 1
ATOM 1033 N N . ALA A 1 136 ? -14.659 11.332 -5.847 1.00 80.56 136 ALA A N 1
ATOM 1034 C CA . ALA A 1 136 ? -15.153 10.221 -5.036 1.00 80.56 136 ALA A CA 1
ATOM 1035 C C . ALA A 1 136 ? -15.448 10.645 -3.585 1.00 80.56 136 ALA A C 1
ATOM 1037 O O . ALA A 1 136 ? -16.471 10.257 -3.027 1.00 80.56 136 ALA A O 1
ATOM 1038 N N . ALA A 1 137 ? -14.600 11.485 -2.982 1.00 86.62 137 ALA A N 1
ATOM 1039 C CA . ALA A 1 137 ? -14.834 12.030 -1.645 1.00 86.62 137 ALA A CA 1
ATOM 1040 C C . ALA A 1 137 ? -16.057 12.963 -1.598 1.00 86.62 137 ALA A C 1
ATOM 1042 O O . ALA A 1 137 ? -16.851 12.869 -0.667 1.00 86.62 137 ALA A O 1
ATOM 1043 N N . ARG A 1 138 ? -16.255 13.820 -2.613 1.00 87.12 138 ARG A N 1
ATOM 1044 C CA . ARG A 1 138 ? -17.454 14.672 -2.736 1.00 87.12 138 ARG A CA 1
ATOM 1045 C C . ARG A 1 138 ? -18.723 13.845 -2.930 1.00 87.12 138 ARG A C 1
ATOM 1047 O O . ARG A 1 138 ? -19.725 14.136 -2.288 1.00 87.12 138 ARG A O 1
ATOM 1054 N N . ALA A 1 139 ? -18.675 12.806 -3.765 1.00 78.56 139 ALA A N 1
ATOM 1055 C CA . ALA A 1 139 ? -19.790 11.881 -3.947 1.00 78.56 139 ALA A CA 1
ATOM 1056 C C . ALA A 1 139 ? -20.128 11.158 -2.634 1.00 78.56 139 ALA A C 1
ATOM 1058 O O . ALA A 1 139 ? -21.291 11.111 -2.245 1.00 78.56 139 ALA A O 1
ATOM 1059 N N . LYS A 1 140 ? -19.110 10.687 -1.899 1.00 81.00 140 LYS A N 1
ATOM 1060 C CA . LYS A 1 140 ? -19.289 10.071 -0.580 1.00 81.00 140 LYS A CA 1
ATOM 1061 C C . LYS A 1 140 ? -19.900 11.044 0.435 1.00 81.00 140 LYS A C 1
ATOM 1063 O O . LYS A 1 140 ? -20.848 10.675 1.112 1.00 81.00 140 LYS A O 1
ATOM 1068 N N . ALA A 1 141 ? -19.414 12.284 0.495 1.00 77.06 141 ALA A N 1
ATOM 1069 C CA . ALA A 1 141 ? -19.952 13.309 1.390 1.00 77.06 141 ALA A CA 1
ATOM 1070 C C . ALA A 1 141 ? -21.395 13.712 1.036 1.00 77.06 141 ALA A C 1
ATOM 1072 O O . ALA A 1 141 ? -22.175 14.024 1.931 1.00 77.06 141 ALA A O 1
ATOM 1073 N N . LYS A 1 142 ? -21.767 13.691 -0.254 1.00 77.25 142 LYS A N 1
ATOM 1074 C CA . LYS A 1 142 ? -23.149 13.931 -0.692 1.00 77.25 142 LYS A CA 1
ATOM 1075 C C . LYS A 1 142 ? -24.083 12.819 -0.209 1.00 77.25 142 LYS A C 1
ATOM 1077 O O . LYS A 1 142 ? -25.105 13.130 0.387 1.00 77.25 142 LYS A O 1
ATOM 1082 N N . VAL A 1 143 ? -23.679 11.554 -0.366 1.00 71.56 143 VAL A N 1
ATOM 1083 C CA . VAL A 1 143 ? -24.423 10.398 0.168 1.00 71.56 143 VAL A CA 1
ATOM 1084 C C . VAL A 1 143 ? -24.551 10.490 1.689 1.00 71.56 143 VAL A C 1
ATOM 1086 O O . VAL A 1 143 ? -25.644 10.348 2.215 1.00 71.56 143 VAL A O 1
ATOM 1089 N N . GLU A 1 144 ? -23.464 10.804 2.395 1.00 65.81 144 GLU A N 1
ATOM 1090 C CA . GLU A 1 144 ? -23.439 10.871 3.864 1.00 65.81 144 GLU A CA 1
ATOM 1091 C C . GLU A 1 144 ? -24.311 12.008 4.426 1.00 65.81 144 GLU A C 1
ATOM 1093 O O . GLU A 1 144 ? -24.925 11.853 5.480 1.00 65.81 144 GLU A O 1
ATOM 1098 N N . LYS A 1 145 ? -24.426 13.128 3.698 1.00 65.25 145 LYS A N 1
ATOM 1099 C CA . LYS A 1 145 ? -25.316 14.247 4.044 1.00 65.25 145 LYS A CA 1
ATOM 1100 C C . LYS A 1 145 ? -26.789 13.951 3.733 1.00 65.25 145 LYS A C 1
ATOM 1102 O O . LYS A 1 145 ? -27.660 14.472 4.422 1.00 65.25 145 LYS A O 1
ATOM 1107 N N . GLU A 1 146 ? -27.065 13.126 2.725 1.00 63.44 146 GLU A N 1
ATOM 1108 C CA . GLU A 1 146 ? -28.420 12.678 2.366 1.00 63.44 146 GLU A CA 1
ATOM 1109 C C . GLU A 1 146 ? -28.905 11.512 3.258 1.00 63.44 146 GLU A C 1
ATOM 1111 O O . GLU A 1 146 ? -30.108 11.340 3.433 1.00 63.44 146 GLU A O 1
ATOM 1116 N N . THR A 1 147 ? -27.999 10.768 3.909 1.00 53.41 147 THR A N 1
ATOM 1117 C CA . THR A 1 147 ? -28.312 9.697 4.878 1.00 53.41 147 THR A CA 1
ATOM 1118 C C . THR A 1 147 ? -28.157 10.115 6.347 1.00 53.41 147 THR A C 1
ATOM 1120 O O . THR A 1 147 ? -27.742 9.308 7.179 1.00 53.41 147 THR A O 1
ATOM 1123 N N . PHE A 1 148 ? -28.488 11.358 6.710 1.00 48.34 148 PHE A N 1
ATOM 1124 C CA . PHE A 1 148 ? -28.610 11.752 8.121 1.00 48.34 148 PHE A CA 1
ATOM 1125 C C . PHE A 1 148 ? -29.958 11.279 8.694 1.00 48.34 148 PHE A C 1
ATOM 1127 O O . PHE A 1 148 ? -30.853 12.068 8.980 1.00 48.34 148 PHE A O 1
ATOM 1134 N N . SER A 1 149 ? -30.108 9.964 8.845 1.00 56.09 149 SER A N 1
ATOM 1135 C CA . SER A 1 149 ? -30.999 9.379 9.847 1.00 56.09 149 SER A CA 1
ATOM 1136 C C . SER A 1 149 ? -30.115 8.779 10.934 1.00 56.09 149 SER A C 1
ATOM 1138 O O . SER A 1 149 ? -29.052 8.229 10.633 1.00 56.09 149 SER A O 1
ATOM 1140 N N . ALA A 1 150 ? -30.510 8.954 12.197 1.00 56.22 150 ALA A N 1
ATOM 1141 C CA . ALA A 1 150 ? -29.760 8.478 13.354 1.00 56.22 150 ALA A CA 1
ATOM 1142 C C . ALA A 1 150 ? -29.359 7.001 13.164 1.00 56.22 150 ALA A C 1
ATOM 1144 O O . ALA A 1 150 ? -30.178 6.224 12.670 1.00 56.22 150 ALA A O 1
ATOM 1145 N N . PRO A 1 151 ? -28.124 6.596 13.527 1.00 56.19 151 PRO A N 1
ATOM 1146 C CA . PRO A 1 151 ? -27.689 5.218 13.347 1.00 56.19 151 PRO A CA 1
ATOM 1147 C C . PRO A 1 151 ? -28.664 4.293 14.074 1.00 56.19 151 PRO A C 1
ATOM 1149 O O . PRO A 1 151 ? -28.786 4.356 15.300 1.00 56.19 151 PRO A O 1
ATOM 1152 N N . GLU A 1 152 ? -29.377 3.467 13.306 1.00 56.06 152 GLU A N 1
ATOM 1153 C CA . GLU A 1 152 ? -30.330 2.516 13.863 1.00 56.06 152 GLU A CA 1
ATOM 1154 C C . GLU A 1 152 ? -29.613 1.631 14.892 1.00 56.06 152 GLU A C 1
ATOM 1156 O O . GLU A 1 152 ? -28.474 1.194 14.660 1.00 56.06 152 GLU A O 1
ATOM 1161 N N . PRO A 1 153 ? -30.229 1.385 16.061 1.00 74.56 153 PRO A N 1
ATOM 1162 C CA . PRO A 1 153 ? -29.606 0.580 17.094 1.00 74.56 153 PRO A CA 1
ATOM 1163 C C . PRO A 1 153 ? -29.268 -0.810 16.533 1.00 74.56 153 PRO A C 1
ATOM 1165 O O . PRO A 1 153 ? -30.099 -1.424 15.861 1.00 74.56 153 PRO A O 1
ATOM 1168 N N . PRO A 1 154 ? -28.063 -1.341 16.814 1.00 69.75 154 PRO A N 1
ATOM 1169 C CA . PRO A 1 154 ? -27.603 -2.563 16.178 1.00 69.75 154 PRO A CA 1
ATOM 1170 C C . PRO A 1 154 ? -28.517 -3.741 16.515 1.00 69.75 154 PRO A C 1
ATOM 1172 O O . PRO A 1 154 ? -28.795 -4.007 17.694 1.00 69.75 154 PRO A O 1
ATOM 1175 N N . THR A 1 155 ? -28.945 -4.469 15.483 1.00 83.00 155 THR A N 1
ATOM 1176 C CA . THR A 1 155 ? -29.848 -5.618 15.615 1.00 83.00 155 THR A CA 1
ATOM 1177 C C . THR A 1 155 ? -29.200 -6.746 16.425 1.00 83.00 155 THR A C 1
ATOM 1179 O O . THR A 1 155 ? -27.975 -6.817 16.600 1.00 83.00 155 THR A O 1
ATOM 1182 N N . LYS A 1 156 ? -30.016 -7.667 16.955 1.00 81.88 156 LYS A N 1
ATOM 1183 C CA . LYS A 1 156 ? -29.518 -8.800 17.754 1.00 81.88 156 LYS A CA 1
ATOM 1184 C C . LYS A 1 156 ? -28.547 -9.678 16.946 1.00 81.88 156 LYS A C 1
ATOM 1186 O O . LYS A 1 156 ? -27.531 -10.100 17.504 1.00 81.88 156 LYS A O 1
ATOM 1191 N N . GLU A 1 157 ? -28.771 -9.882 15.641 1.00 74.69 157 GLU A N 1
ATOM 1192 C CA . GLU A 1 157 ? -27.793 -10.547 14.764 1.00 74.69 157 GLU A CA 1
ATOM 1193 C C . GLU A 1 157 ? -26.475 -9.773 14.643 1.00 74.69 157 GLU A C 1
ATOM 1195 O O . GLU A 1 157 ? -25.405 -10.381 14.708 1.00 74.69 157 GLU A O 1
ATOM 1200 N N . GLN A 1 158 ? -26.514 -8.444 14.505 1.00 73.06 158 GLN A N 1
ATOM 1201 C CA . GLN A 1 158 ? -25.304 -7.625 14.360 1.00 73.06 158 GLN A CA 1
ATOM 1202 C C . GLN A 1 158 ? -24.422 -7.680 15.615 1.00 73.06 158 GLN A C 1
ATOM 1204 O O . GLN A 1 158 ? -23.193 -7.772 15.513 1.00 73.06 158 GLN A O 1
ATOM 1209 N N . LYS A 1 159 ? -25.033 -7.712 16.807 1.00 76.62 159 LYS A N 1
ATOM 1210 C CA . LYS A 1 159 ? -24.310 -7.901 18.076 1.00 76.62 159 LYS A CA 1
ATOM 1211 C C . LYS A 1 159 ? -23.645 -9.278 18.146 1.00 76.62 159 LYS A C 1
ATOM 1213 O O . LYS A 1 159 ? -22.457 -9.359 18.463 1.00 76.62 159 LYS A O 1
ATOM 1218 N N . ARG A 1 160 ? -24.358 -10.345 17.764 1.00 79.06 160 ARG A N 1
ATOM 1219 C CA . ARG A 1 160 ? -23.805 -11.714 17.699 1.00 79.06 160 ARG A CA 1
ATOM 1220 C C . ARG A 1 160 ? -22.673 -11.827 16.675 1.00 79.06 160 ARG A C 1
ATOM 1222 O O . ARG A 1 160 ? -21.654 -12.446 16.966 1.00 79.06 160 ARG A O 1
ATOM 1229 N N . ALA A 1 161 ? -22.793 -11.174 15.519 1.00 73.38 161 ALA A N 1
ATOM 1230 C CA . ALA A 1 161 ? -21.739 -11.132 14.505 1.00 73.38 161 ALA A CA 1
ATOM 1231 C C . ALA A 1 161 ? -20.485 -10.384 14.993 1.00 73.38 161 ALA A C 1
ATOM 1233 O O . ALA A 1 161 ? -19.364 -10.828 14.736 1.00 73.38 161 ALA A O 1
ATOM 1234 N N . SER A 1 162 ? -20.650 -9.276 15.724 1.00 76.69 162 SER A N 1
ATOM 1235 C CA . SER A 1 162 ? -19.540 -8.541 16.350 1.00 76.69 162 SER A CA 1
ATOM 1236 C C . SER A 1 162 ? -18.833 -9.385 17.414 1.00 76.69 162 SER A C 1
ATOM 1238 O O . SER A 1 162 ? -17.608 -9.520 17.392 1.00 76.69 162 SER A O 1
ATOM 1240 N N . GLN A 1 163 ? -19.607 -10.044 18.279 1.00 86.69 163 GLN A N 1
ATOM 1241 C CA . GLN A 1 163 ? -19.088 -10.951 19.300 1.00 86.69 163 GLN A CA 1
ATOM 1242 C C . GLN A 1 163 ? -18.323 -12.124 18.664 1.00 86.69 163 GLN A C 1
ATOM 1244 O O . GLN A 1 163 ? -17.177 -12.392 19.023 1.00 86.69 163 GLN A O 1
ATOM 1249 N N . TRP A 1 164 ? -18.888 -12.761 17.635 1.00 77.94 164 TRP A N 1
ATOM 1250 C CA . TRP A 1 164 ? -18.223 -13.824 16.877 1.00 77.94 164 TRP A CA 1
ATOM 1251 C C . TRP A 1 164 ? -16.914 -13.358 16.220 1.00 77.94 164 TRP A C 1
ATOM 1253 O O . TRP A 1 164 ? -15.903 -14.058 16.285 1.00 77.94 164 TRP A O 1
ATOM 1263 N N . ARG A 1 165 ? -16.875 -12.146 15.645 1.00 79.75 165 ARG A N 1
ATOM 1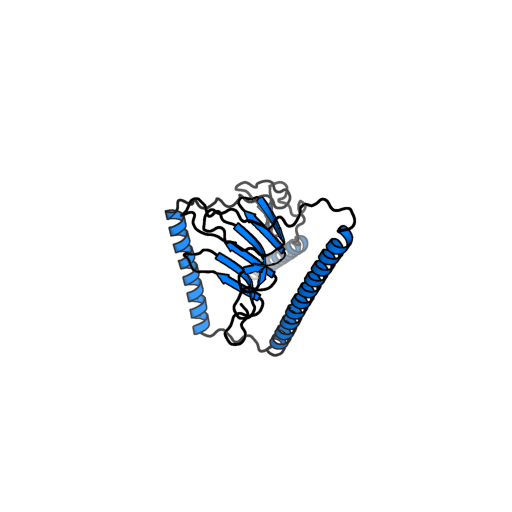264 C CA . ARG A 1 165 ? -15.642 -11.559 15.084 1.00 79.75 165 ARG A CA 1
ATOM 1265 C C . ARG A 1 165 ? -14.553 -11.387 16.145 1.00 79.75 165 ARG A C 1
ATOM 1267 O O . ARG A 1 165 ? -13.390 -11.671 15.856 1.00 79.75 165 ARG A O 1
ATOM 1274 N N . GLN A 1 166 ? -14.914 -10.966 17.357 1.00 76.25 166 GLN A N 1
ATOM 1275 C CA . GLN A 1 166 ? -13.973 -10.842 18.474 1.00 76.25 166 GLN A CA 1
ATOM 1276 C C . GLN A 1 166 ? -13.419 -12.212 18.892 1.00 76.25 166 GLN A C 1
ATOM 1278 O O . GLN A 1 166 ? -12.203 -12.366 19.034 1.00 76.25 166 GLN A O 1
ATOM 1283 N N . HIS A 1 167 ? -14.277 -13.234 18.988 1.00 84.12 167 HIS A N 1
ATOM 1284 C CA . HIS A 1 167 ? -13.848 -14.609 19.259 1.00 84.12 167 HIS A CA 1
ATOM 1285 C C . HIS A 1 167 ? -12.914 -15.154 18.165 1.00 84.12 167 HIS A C 1
ATOM 1287 O O . HIS A 1 167 ? -11.873 -15.738 18.475 1.00 84.12 167 HIS A O 1
ATOM 1293 N N . LEU A 1 168 ? -13.215 -14.892 16.889 1.00 86.19 168 LEU A N 1
ATOM 1294 C CA . LEU A 1 168 ? -12.385 -15.319 15.760 1.00 86.19 168 LEU A CA 1
ATOM 1295 C C . LEU A 1 168 ? -11.006 -14.635 15.766 1.00 86.19 168 LEU A C 1
ATOM 1297 O O . LEU A 1 168 ? -9.985 -15.271 15.499 1.00 86.19 168 LEU A O 1
ATOM 1301 N N . GLN A 1 169 ? -10.950 -13.341 16.095 1.00 78.00 169 GLN A N 1
ATOM 1302 C CA . GLN A 1 169 ? -9.687 -12.614 16.247 1.00 78.00 169 GLN A CA 1
ATOM 1303 C C . GLN A 1 169 ? -8.855 -13.156 17.416 1.00 78.00 169 GLN A C 1
ATOM 1305 O O . GLN A 1 169 ? -7.646 -13.347 17.269 1.00 78.00 169 GLN A O 1
ATOM 1310 N N . ALA A 1 170 ? -9.483 -13.461 18.555 1.00 80.25 170 ALA A N 1
ATOM 1311 C CA . ALA A 1 170 ? -8.806 -14.079 19.692 1.00 80.25 170 ALA A CA 1
ATOM 1312 C C . ALA A 1 170 ? -8.244 -15.470 19.341 1.00 80.25 170 ALA A C 1
ATOM 1314 O O . ALA A 1 170 ? -7.090 -15.764 19.661 1.00 80.25 170 ALA A O 1
ATOM 1315 N N . ALA A 1 171 ? -9.004 -16.296 18.614 1.00 82.88 171 ALA A N 1
ATOM 1316 C CA . ALA A 1 171 ? -8.551 -17.602 18.136 1.00 82.88 171 ALA A CA 1
ATOM 1317 C C . ALA A 1 171 ? -7.355 -17.489 17.172 1.00 82.88 171 ALA A C 1
ATOM 1319 O O . ALA A 1 171 ? -6.354 -18.187 17.342 1.00 82.88 171 ALA A O 1
ATOM 1320 N N . LYS A 1 172 ? -7.391 -16.545 16.218 1.00 85.69 172 LYS A N 1
ATOM 1321 C CA . LYS A 1 172 ? -6.261 -16.273 15.308 1.00 85.69 172 LYS A CA 1
ATOM 1322 C C . LYS A 1 172 ? -4.982 -15.899 16.061 1.00 85.69 172 LYS A C 1
ATOM 1324 O O . LYS A 1 172 ? -3.908 -16.383 15.711 1.00 85.69 172 LYS A O 1
ATOM 1329 N N . ARG A 1 173 ? -5.087 -15.084 17.118 1.00 77.00 173 ARG A N 1
ATOM 1330 C CA . ARG A 1 173 ? -3.939 -14.708 17.967 1.00 77.00 173 ARG A CA 1
ATOM 1331 C C . ARG A 1 173 ? -3.353 -15.916 18.698 1.00 77.00 173 ARG A C 1
ATOM 1333 O O . ARG A 1 173 ? -2.134 -16.039 18.752 1.00 77.00 173 ARG A O 1
ATOM 1340 N N . LYS A 1 174 ? -4.198 -16.825 19.198 1.00 78.25 174 LYS A N 1
ATOM 1341 C CA . LYS A 1 174 ? -3.752 -18.076 19.833 1.00 78.25 174 LYS A CA 1
ATOM 1342 C C . LYS A 1 174 ? -3.028 -18.991 18.842 1.00 78.25 174 LYS A C 1
ATOM 1344 O O . LYS A 1 174 ? -1.929 -19.443 19.137 1.00 78.25 174 LYS A O 1
ATOM 1349 N N . ILE A 1 175 ? -3.579 -19.192 17.643 1.00 78.81 175 ILE A N 1
ATOM 1350 C CA . ILE A 1 175 ? -2.937 -20.003 16.591 1.00 78.81 175 ILE A CA 1
ATOM 1351 C C . ILE A 1 175 ? -1.589 -19.400 16.181 1.00 78.81 175 ILE A C 1
ATOM 1353 O O . ILE A 1 175 ? -0.601 -20.119 16.049 1.00 78.81 175 ILE A O 1
ATOM 1357 N N . HIS A 1 176 ? -1.524 -18.077 16.014 1.00 75.56 176 HIS A N 1
ATOM 1358 C CA . HIS A 1 176 ? -0.273 -17.388 15.704 1.00 75.56 176 HIS A CA 1
ATOM 1359 C C . HIS A 1 176 ? 0.766 -17.543 16.827 1.00 75.56 176 HIS A C 1
ATOM 1361 O O . HIS A 1 176 ? 1.942 -17.739 16.539 1.00 75.56 176 HIS A O 1
ATOM 1367 N N . ALA A 1 177 ? 0.350 -17.495 18.096 1.00 71.50 177 ALA A N 1
ATOM 1368 C CA . ALA A 1 177 ? 1.241 -17.713 19.236 1.00 71.50 177 ALA A CA 1
ATOM 1369 C C . ALA A 1 177 ? 1.783 -19.152 19.288 1.00 71.50 177 ALA A C 1
ATOM 1371 O O . ALA A 1 177 ? 2.977 -19.341 19.501 1.00 71.50 177 ALA A O 1
ATOM 1372 N N . ILE A 1 178 ? 0.940 -20.154 19.017 1.00 79.25 178 ILE A N 1
ATOM 1373 C CA . ILE A 1 178 ? 1.354 -21.566 18.940 1.00 79.25 178 ILE A CA 1
ATOM 1374 C C . ILE A 1 178 ? 2.343 -21.780 17.785 1.00 79.25 178 ILE A C 1
ATOM 1376 O O . ILE A 1 178 ? 3.363 -22.441 17.965 1.00 79.25 178 ILE A O 1
ATOM 1380 N N . ARG A 1 179 ? 2.088 -21.182 16.612 1.00 76.19 179 ARG A N 1
ATOM 1381 C CA . ARG A 1 179 ? 3.022 -21.225 15.472 1.00 76.19 179 ARG A CA 1
ATOM 1382 C C . ARG A 1 179 ? 4.355 -20.556 15.808 1.00 76.19 179 ARG A C 1
ATOM 1384 O O . ARG A 1 179 ? 5.396 -21.150 15.579 1.00 76.19 179 ARG A O 1
ATOM 1391 N N . ALA A 1 180 ? 4.331 -19.378 16.430 1.00 71.44 180 ALA A N 1
ATOM 1392 C CA . ALA A 1 180 ? 5.547 -18.684 16.853 1.00 71.44 180 ALA A CA 1
ATOM 1393 C C . ALA A 1 180 ? 6.372 -19.491 17.875 1.00 71.44 180 ALA A C 1
ATOM 1395 O O . ALA A 1 180 ? 7.598 -19.488 17.793 1.00 71.44 180 ALA A O 1
ATOM 1396 N N . PHE A 1 181 ? 5.708 -20.211 18.788 1.00 72.50 181 PHE A N 1
ATOM 1397 C CA . PHE A 1 181 ? 6.356 -21.131 19.725 1.00 72.50 181 PHE A CA 1
ATOM 1398 C C . PHE A 1 181 ? 7.000 -22.327 19.005 1.00 72.50 181 PHE A C 1
ATOM 1400 O O . PHE A 1 181 ? 8.159 -22.638 19.267 1.00 72.50 181 PHE A O 1
ATOM 1407 N N . LYS A 1 182 ? 6.288 -22.948 18.050 1.00 76.19 182 LYS A N 1
ATOM 1408 C CA . LYS A 1 182 ? 6.806 -24.062 17.234 1.00 76.19 182 LYS A CA 1
ATOM 1409 C C . LYS A 1 182 ? 7.991 -23.646 16.352 1.00 76.19 182 LYS A C 1
ATOM 1411 O O . LYS A 1 182 ? 8.924 -24.420 16.191 1.00 76.19 182 LYS A O 1
ATOM 1416 N N . ASP A 1 183 ? 7.980 -22.416 15.846 1.00 77.56 183 ASP A N 1
ATOM 1417 C CA . ASP A 1 183 ? 9.053 -21.855 15.015 1.00 77.56 183 ASP A CA 1
ATOM 1418 C C . ASP A 1 183 ? 10.266 -21.360 15.836 1.00 77.56 183 ASP A C 1
ATOM 1420 O O . ASP A 1 183 ? 11.153 -20.707 15.287 1.00 77.56 183 ASP A O 1
ATOM 1424 N N . GLY A 1 184 ? 10.297 -21.572 17.161 1.00 67.56 184 GLY A N 1
ATOM 1425 C CA . GLY A 1 184 ? 11.399 -21.134 18.032 1.00 67.56 184 GLY A CA 1
ATOM 1426 C C . GLY A 1 184 ? 11.570 -19.610 18.137 1.00 67.56 184 GLY A C 1
ATOM 1427 O O . GLY A 1 184 ? 12.559 -19.122 18.691 1.00 67.56 184 GLY A O 1
ATOM 1428 N N . ARG A 1 185 ? 10.609 -18.826 17.628 1.00 59.94 185 ARG A N 1
ATOM 1429 C CA . ARG A 1 185 ? 10.645 -17.360 17.657 1.00 59.94 185 ARG A CA 1
ATOM 1430 C C . ARG A 1 185 ? 10.247 -16.871 19.048 1.00 59.94 185 ARG A C 1
ATOM 1432 O O . ARG A 1 185 ? 9.064 -16.720 19.350 1.00 59.94 185 ARG A O 1
ATOM 1439 N N . LYS A 1 186 ? 11.242 -16.596 19.903 1.00 55.66 186 LYS A N 1
ATOM 1440 C CA . LYS A 1 186 ? 11.019 -15.916 21.193 1.00 55.66 186 LYS A CA 1
ATOM 1441 C C . LYS A 1 186 ? 10.276 -14.591 20.942 1.00 55.66 186 LYS A C 1
ATOM 1443 O O . LYS A 1 186 ? 10.649 -13.875 20.008 1.00 55.66 186 LYS A O 1
ATOM 1448 N N . PRO A 1 187 ? 9.249 -14.233 21.740 1.00 58.03 187 PRO A N 1
ATOM 1449 C CA . PRO A 1 187 ? 8.583 -12.942 21.613 1.00 58.03 187 PRO A CA 1
ATOM 1450 C C . PRO A 1 187 ? 9.634 -11.839 21.710 1.00 58.03 187 PRO A C 1
ATOM 1452 O O . PRO A 1 187 ? 10.330 -11.742 22.720 1.00 58.03 187 PRO A O 1
ATOM 1455 N N . THR A 1 188 ? 9.787 -11.034 20.659 1.00 57.09 188 THR A N 1
ATOM 1456 C CA . THR A 1 188 ? 10.733 -9.916 20.665 1.00 57.09 188 THR A CA 1
ATOM 1457 C C . THR A 1 188 ? 10.374 -9.001 21.832 1.00 57.09 188 THR A C 1
ATOM 1459 O O . THR A 1 188 ? 9.284 -8.419 21.847 1.00 57.09 188 THR A O 1
ATOM 1462 N N . GLU A 1 189 ? 11.260 -8.922 22.826 1.00 58.03 189 GLU A N 1
ATOM 1463 C CA . GLU A 1 189 ? 11.112 -8.081 24.011 1.00 58.03 189 GLU A CA 1
ATOM 1464 C C . GLU A 1 189 ? 10.838 -6.649 23.532 1.00 58.03 189 GLU A C 1
ATOM 1466 O O . GLU A 1 189 ? 11.680 -6.009 22.896 1.00 58.03 189 GLU A O 1
ATOM 1471 N N . LYS A 1 190 ? 9.609 -6.164 23.743 1.00 57.38 190 LYS A N 1
ATOM 1472 C CA . LYS A 1 190 ? 9.220 -4.807 23.348 1.00 57.38 190 LYS A CA 1
ATOM 1473 C C . LYS A 1 190 ? 10.219 -3.840 23.984 1.00 57.38 190 LYS A C 1
ATOM 1475 O O . LYS A 1 190 ? 10.423 -3.890 25.197 1.00 57.38 190 LYS A O 1
ATOM 1480 N N . ARG A 1 191 ? 10.844 -2.982 23.165 1.00 55.94 191 ARG A N 1
ATOM 1481 C CA . ARG A 1 191 ? 11.803 -1.951 23.596 1.00 55.94 191 ARG A CA 1
ATOM 1482 C C . ARG A 1 191 ? 11.335 -1.305 24.906 1.00 55.94 191 ARG A C 1
ATOM 1484 O O . ARG A 1 191 ? 10.243 -0.741 24.966 1.00 55.94 191 ARG A O 1
ATOM 1491 N N . LYS A 1 192 ? 12.158 -1.414 25.954 1.00 57.81 192 LYS A N 1
ATOM 1492 C CA . LYS A 1 192 ? 11.894 -0.831 27.279 1.00 57.81 192 LYS A CA 1
ATOM 1493 C C . LYS A 1 192 ? 11.650 0.676 27.111 1.00 57.81 192 LYS A C 1
ATOM 1495 O O . LYS A 1 192 ? 12.482 1.360 26.515 1.00 57.81 192 LYS A O 1
ATOM 1500 N N . LYS A 1 193 ? 10.486 1.143 27.574 1.00 64.81 193 LYS A N 1
ATOM 1501 C CA . LYS A 1 193 ? 9.986 2.519 27.413 1.00 64.81 193 LYS A CA 1
ATOM 1502 C C . LYS A 1 193 ? 11.007 3.519 27.986 1.00 64.81 193 LYS A C 1
ATOM 1504 O O . LYS A 1 193 ? 11.610 3.258 29.021 1.00 64.81 193 LYS A O 1
ATOM 1509 N N . GLY A 1 194 ? 11.246 4.626 27.285 1.00 80.19 194 GLY A N 1
ATOM 1510 C CA . GLY A 1 194 ? 12.110 5.728 27.728 1.00 80.19 194 GLY A CA 1
ATOM 1511 C C . GLY A 1 194 ? 11.293 6.927 28.208 1.00 80.19 194 GLY A C 1
ATOM 1512 O O . GLY A 1 194 ? 10.087 6.985 27.983 1.00 80.19 194 GLY A O 1
ATOM 1513 N N . CYS A 1 195 ? 11.954 7.878 28.864 1.00 85.06 195 CYS A N 1
ATOM 1514 C CA . CYS A 1 195 ? 11.385 9.166 29.243 1.00 85.06 195 CYS A CA 1
ATOM 1515 C C . CYS A 1 195 ? 10.943 9.930 27.990 1.00 85.06 195 CYS A C 1
ATOM 1517 O O . CYS A 1 195 ? 11.734 10.081 27.061 1.00 85.06 195 CYS A O 1
ATOM 1519 N N . ALA A 1 196 ? 9.719 10.455 27.983 1.00 83.69 196 ALA A N 1
ATOM 1520 C CA . ALA A 1 196 ? 9.159 11.146 26.823 1.00 83.69 196 ALA A CA 1
ATOM 1521 C C . ALA A 1 196 ? 9.833 12.494 26.506 1.00 83.69 196 ALA A C 1
ATOM 1523 O O . ALA A 1 196 ? 9.737 12.946 25.373 1.00 83.69 196 ALA A O 1
ATOM 1524 N N . GLU A 1 197 ? 10.512 13.108 27.482 1.00 83.56 197 GLU A N 1
ATOM 1525 C CA . GLU A 1 197 ? 11.238 14.374 27.288 1.00 83.56 197 GLU A CA 1
ATOM 1526 C C . GLU A 1 197 ? 12.694 14.162 26.834 1.00 83.56 197 GLU A C 1
ATOM 1528 O O . GLU A 1 197 ? 13.115 14.676 25.807 1.00 83.56 197 GLU A O 1
ATOM 1533 N N . CYS A 1 198 ? 13.480 13.363 27.567 1.00 86.62 198 CYS A N 1
ATOM 1534 C CA . CYS A 1 198 ? 14.919 13.210 27.307 1.00 86.62 198 CYS A CA 1
ATOM 1535 C C . CYS A 1 198 ? 15.332 11.876 26.671 1.00 86.62 198 CYS A C 1
ATOM 1537 O O . CYS A 1 198 ? 16.524 11.596 26.565 1.00 86.62 198 CYS A O 1
ATOM 1539 N N . GLY A 1 199 ? 14.386 10.986 26.351 1.00 79.88 199 GLY A N 1
ATOM 1540 C CA . GLY A 1 199 ? 14.657 9.668 25.758 1.00 79.88 199 GLY A CA 1
ATOM 1541 C C . GLY A 1 199 ? 15.402 8.681 26.667 1.00 79.88 199 GLY A C 1
ATOM 1542 O O . GLY A 1 199 ? 15.591 7.520 26.300 1.00 79.88 199 GLY A O 1
ATOM 1543 N N . ARG A 1 200 ? 15.810 9.102 27.875 1.00 83.38 200 ARG A N 1
ATOM 1544 C CA . ARG A 1 200 ? 16.538 8.264 28.832 1.00 83.38 200 ARG A CA 1
ATOM 1545 C C . ARG A 1 200 ? 15.692 7.053 29.201 1.00 83.38 200 ARG A C 1
ATOM 1547 O O . ARG A 1 200 ? 14.541 7.201 29.599 1.00 83.38 200 ARG A O 1
ATOM 1554 N N . LYS A 1 201 ? 16.274 5.859 29.105 1.00 82.88 201 LYS A N 1
ATOM 1555 C CA . LYS A 1 201 ? 15.626 4.600 29.481 1.00 82.88 201 LYS A CA 1
ATOM 1556 C C . LYS A 1 201 ? 15.138 4.688 30.926 1.00 82.88 201 LYS A C 1
ATOM 1558 O O . LYS A 1 201 ? 15.953 4.748 31.847 1.00 82.88 201 LYS A O 1
ATOM 1563 N N . VAL A 1 202 ? 13.824 4.716 31.116 1.00 76.94 202 VAL A N 1
ATOM 1564 C CA . VAL A 1 202 ? 13.252 4.615 32.454 1.00 76.94 202 VAL A CA 1
ATOM 1565 C C . VAL A 1 202 ? 13.299 3.139 32.825 1.00 76.94 202 VAL A C 1
ATOM 1567 O O . VAL A 1 202 ? 12.936 2.265 32.034 1.00 76.94 202 VAL A O 1
ATOM 1570 N N . ARG A 1 203 ? 13.881 2.837 33.988 1.00 66.75 203 ARG A N 1
ATOM 1571 C CA . ARG A 1 203 ? 13.839 1.482 34.551 1.00 66.75 203 ARG A CA 1
ATOM 1572 C C . ARG A 1 203 ? 12.390 1.183 34.978 1.00 66.75 203 ARG A C 1
ATOM 1574 O O . ARG A 1 203 ? 11.474 1.923 34.640 1.00 66.75 203 ARG A O 1
ATOM 1581 N N . ILE A 1 204 ? 12.172 0.089 35.704 1.00 70.19 204 ILE A N 1
ATOM 1582 C CA . ILE A 1 204 ? 10.844 -0.372 36.158 1.00 70.19 204 ILE A CA 1
ATOM 1583 C C . ILE A 1 204 ? 10.030 0.758 36.843 1.00 70.19 204 ILE A C 1
ATOM 1585 O O . ILE A 1 204 ? 8.809 0.775 36.740 1.00 70.19 204 ILE A O 1
ATOM 1589 N N . PHE A 1 205 ? 10.703 1.755 37.431 1.00 65.06 205 PHE A N 1
ATOM 1590 C CA . PHE A 1 205 ? 10.119 2.987 37.971 1.00 65.06 205 PHE A CA 1
ATOM 1591 C C . PHE A 1 205 ? 10.047 4.115 36.924 1.00 65.06 205 PHE A C 1
ATOM 1593 O O . PHE A 1 205 ? 10.856 5.042 36.923 1.00 65.06 205 PHE A O 1
ATOM 1600 N N . GLY A 1 206 ? 9.091 4.030 36.001 1.00 75.56 206 GLY A N 1
ATOM 1601 C CA . GLY A 1 206 ? 8.689 5.170 35.173 1.00 75.56 206 GLY A CA 1
ATOM 1602 C C . GLY A 1 206 ? 7.490 5.869 35.805 1.00 75.56 206 GLY A C 1
ATOM 1603 O O . GLY A 1 206 ? 6.499 5.208 36.103 1.00 75.56 206 GLY A O 1
ATOM 1604 N N . PHE A 1 207 ? 7.550 7.188 35.999 1.00 83.44 207 PHE A N 1
ATOM 1605 C CA . PHE A 1 207 ? 6.400 7.938 36.506 1.00 83.44 207 PHE A CA 1
ATOM 1606 C C . PHE A 1 207 ? 5.481 8.319 35.353 1.00 83.44 207 PHE A C 1
ATOM 1608 O O . PHE A 1 207 ? 5.907 8.972 34.397 1.00 83.44 207 PHE A O 1
ATOM 1615 N N . GLU A 1 208 ? 4.216 7.926 35.453 1.00 85.81 208 GLU A N 1
ATOM 1616 C CA . GLU A 1 208 ? 3.176 8.350 34.524 1.00 85.81 208 GLU A CA 1
ATOM 1617 C C . GLU A 1 208 ? 2.653 9.723 34.946 1.00 85.81 208 GLU A C 1
ATOM 1619 O O . GLU A 1 208 ? 2.099 9.902 36.032 1.00 85.81 208 GLU A O 1
ATOM 1624 N N . CYS A 1 209 ? 2.848 10.725 34.089 1.00 87.31 209 CYS A N 1
ATOM 1625 C CA . CYS A 1 209 ? 2.166 11.998 34.260 1.00 87.31 209 CYS A CA 1
ATOM 1626 C C . CYS A 1 209 ? 0.705 11.855 33.813 1.00 87.31 209 CYS A C 1
ATOM 1628 O O . CYS A 1 209 ? 0.372 11.035 32.960 1.00 87.31 209 CYS A O 1
ATOM 1630 N N . ARG A 1 210 ? -0.173 12.731 34.302 1.00 84.62 210 ARG A N 1
ATOM 1631 C CA . ARG A 1 210 ? -1.588 12.786 33.894 1.00 84.62 210 ARG A CA 1
ATOM 1632 C C . ARG A 1 210 ? -1.800 13.122 32.417 1.00 84.62 210 ARG A C 1
ATOM 1634 O O . ARG A 1 210 ? -2.883 12.893 31.897 1.00 84.62 210 ARG A O 1
ATOM 1641 N N . CYS A 1 211 ? -0.771 13.618 31.729 1.00 86.69 211 CYS A N 1
ATOM 1642 C CA . CYS A 1 211 ? -0.759 13.725 30.271 1.00 86.69 211 CYS A CA 1
ATOM 1643 C C . CYS A 1 211 ? -0.483 12.386 29.550 1.00 86.69 211 CYS A C 1
ATOM 1645 O O . CYS A 1 211 ? -0.238 12.388 28.346 1.00 86.69 211 CYS A O 1
ATOM 1647 N N . LEU A 1 212 ? -0.513 11.255 30.271 1.00 84.94 212 LEU A N 1
ATOM 1648 C CA . LEU A 1 212 ? -0.371 9.878 29.771 1.00 84.94 212 LEU A CA 1
ATOM 1649 C C . LEU A 1 212 ? 0.998 9.557 29.147 1.00 84.94 212 LEU A C 1
ATOM 1651 O O . LEU A 1 212 ? 1.143 8.606 28.378 1.00 84.94 212 LEU A O 1
ATOM 1655 N N . ARG A 1 213 ? 2.026 10.337 29.495 1.00 86.69 213 ARG A N 1
ATOM 1656 C CA . ARG A 1 213 ? 3.423 10.104 29.103 1.00 86.69 213 ARG A CA 1
ATOM 1657 C C . ARG A 1 213 ? 4.256 9.649 30.303 1.00 86.69 213 ARG A C 1
ATOM 1659 O O . ARG A 1 213 ? 3.975 10.027 31.440 1.00 86.69 213 ARG A O 1
ATOM 1666 N N . VAL A 1 214 ? 5.281 8.836 30.030 1.00 88.25 214 VAL A N 1
ATOM 1667 C CA . VAL A 1 214 ? 6.194 8.281 31.043 1.00 88.25 214 VAL A CA 1
ATOM 1668 C C . VAL A 1 214 ? 7.469 9.114 31.106 1.00 88.25 214 VAL A C 1
ATOM 1670 O O . VAL A 1 214 ? 8.090 9.377 30.073 1.00 88.25 214 VAL A O 1
ATOM 1673 N N . PHE A 1 215 ? 7.889 9.484 32.312 1.00 87.94 215 PHE A N 1
ATOM 1674 C CA . PHE A 1 215 ? 9.055 10.332 32.547 1.00 87.94 215 PHE A CA 1
ATOM 1675 C C . PHE A 1 215 ? 10.024 9.718 33.567 1.00 87.94 215 PHE A C 1
ATOM 1677 O O . PHE A 1 215 ? 9.654 8.849 34.358 1.00 87.94 215 PHE A O 1
ATOM 1684 N N . CYS A 1 216 ? 11.288 10.148 33.523 1.00 88.81 216 CYS A N 1
ATOM 1685 C CA . CYS A 1 216 ? 12.280 9.833 34.555 1.00 88.81 216 CYS A CA 1
ATOM 1686 C C . CYS A 1 216 ? 12.122 10.754 35.775 1.00 88.81 216 CYS A C 1
ATOM 1688 O O . CYS A 1 216 ? 11.404 11.750 35.701 1.00 88.81 216 CYS A O 1
ATOM 1690 N N . ASP A 1 217 ? 12.854 10.481 36.858 1.00 86.12 217 ASP A N 1
ATOM 1691 C CA . ASP A 1 217 ? 12.812 11.265 38.107 1.00 86.12 217 ASP A CA 1
ATOM 1692 C C . ASP A 1 217 ? 12.951 12.777 37.883 1.00 86.12 217 ASP A C 1
ATOM 1694 O O . ASP A 1 217 ? 12.238 13.570 38.492 1.00 86.12 217 ASP A O 1
ATOM 1698 N N . LYS A 1 218 ? 13.816 13.177 36.941 1.00 86.88 218 LYS A N 1
ATOM 1699 C CA . LYS A 1 218 ? 14.066 14.588 36.609 1.00 86.88 218 LYS A CA 1
ATOM 1700 C C . LYS A 1 218 ? 12.916 15.264 35.856 1.00 86.88 218 LYS A C 1
ATOM 1702 O O . LYS A 1 218 ? 12.766 16.472 35.961 1.00 86.88 218 LYS A O 1
ATOM 1707 N N . HIS A 1 219 ? 12.117 14.507 35.102 1.00 87.56 219 HIS A N 1
ATOM 1708 C CA . HIS A 1 219 ? 11.015 15.038 34.284 1.00 87.56 219 HIS A CA 1
ATOM 1709 C C . HIS A 1 219 ? 9.632 14.662 34.839 1.00 87.56 219 HIS A C 1
ATOM 1711 O O . HIS A 1 219 ? 8.626 14.777 34.143 1.00 87.56 219 HIS A O 1
ATOM 1717 N N . ARG A 1 220 ? 9.569 14.211 36.099 1.00 88.25 220 ARG A N 1
ATOM 1718 C CA . ARG A 1 220 ? 8.327 13.809 36.773 1.00 88.25 220 ARG A CA 1
ATOM 1719 C C . A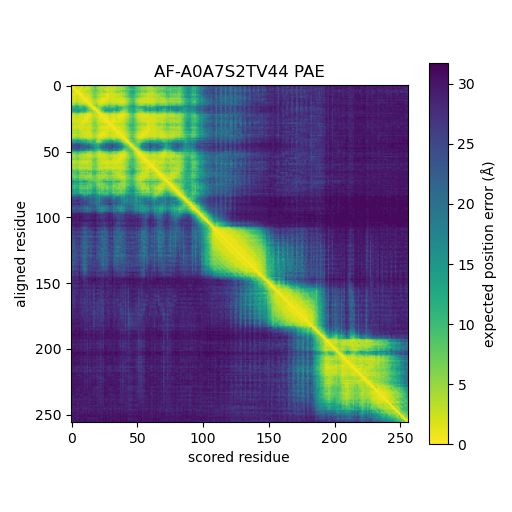RG A 1 220 ? 7.346 14.974 36.941 1.00 88.25 220 ARG A C 1
ATOM 1721 O O . ARG A 1 220 ? 6.135 14.762 36.890 1.00 88.25 220 ARG A O 1
ATOM 1728 N N . LEU A 1 221 ? 7.853 16.184 37.179 1.00 85.44 221 LEU A N 1
ATOM 1729 C CA . LEU A 1 221 ? 7.023 17.351 37.466 1.00 85.44 221 LEU A CA 1
ATOM 1730 C C . LEU A 1 221 ? 6.423 17.949 36.180 1.00 85.44 221 LEU A C 1
ATOM 1732 O O . LEU A 1 221 ? 7.105 17.985 35.155 1.00 85.44 221 LEU A O 1
ATOM 1736 N N . PRO A 1 222 ? 5.182 18.476 36.227 1.00 82.50 222 PRO A N 1
ATOM 1737 C CA . PRO A 1 222 ? 4.552 19.169 35.098 1.00 82.50 222 PRO A CA 1
ATOM 1738 C C . PRO A 1 222 ? 5.299 20.418 34.619 1.00 82.50 222 PRO A C 1
ATOM 1740 O O . PRO A 1 222 ? 5.067 20.854 33.503 1.00 82.50 222 PRO A O 1
ATOM 1743 N N . SER A 1 223 ? 6.167 21.001 35.453 1.00 82.81 223 SER A N 1
ATOM 1744 C CA . SER A 1 223 ? 7.041 22.121 35.079 1.00 82.81 223 SER A CA 1
ATOM 1745 C C . SER A 1 223 ? 8.264 21.683 34.271 1.00 82.81 223 SER A C 1
ATOM 1747 O O . SER A 1 223 ? 8.835 22.483 33.541 1.00 82.81 223 SER A O 1
ATOM 1749 N N . SER A 1 224 ? 8.677 20.422 34.402 1.00 85.06 224 SER A N 1
ATOM 1750 C CA . SER A 1 224 ? 9.886 19.877 33.777 1.00 85.06 224 SER A CA 1
ATOM 1751 C C . SER A 1 224 ? 9.635 19.301 32.381 1.00 85.06 224 SER A C 1
ATOM 1753 O O . SER A 1 224 ? 10.551 18.746 31.784 1.00 85.06 224 SER A O 1
ATOM 1755 N N . HIS A 1 225 ? 8.403 19.373 31.877 1.00 85.81 225 HIS A N 1
ATOM 1756 C CA . HIS A 1 225 ? 8.044 18.975 30.520 1.00 85.81 225 HIS A CA 1
ATOM 1757 C C . HIS A 1 225 ? 6.891 19.839 30.012 1.00 85.81 225 HIS A C 1
ATOM 1759 O O . HIS A 1 225 ? 6.117 20.378 30.801 1.00 85.81 225 HIS A O 1
ATOM 1765 N N . ALA A 1 226 ? 6.716 19.922 28.695 1.00 82.75 226 ALA A N 1
ATOM 1766 C CA . ALA A 1 226 ? 5.550 20.580 28.109 1.00 82.75 226 ALA A CA 1
ATOM 1767 C C . ALA A 1 226 ? 4.280 19.738 28.356 1.00 82.75 226 ALA A C 1
ATOM 1769 O O . ALA A 1 226 ? 3.885 18.918 27.523 1.00 82.75 226 ALA A O 1
ATOM 1770 N N . CYS A 1 227 ? 3.678 19.858 29.544 1.00 86.44 227 CYS A N 1
ATOM 1771 C CA . CYS A 1 227 ? 2.468 19.133 29.920 1.00 86.44 227 CYS A CA 1
ATOM 1772 C C . CYS A 1 227 ? 1.227 19.798 29.295 1.00 86.44 227 CYS A C 1
ATOM 1774 O O . CYS A 1 227 ? 0.908 20.925 29.667 1.00 86.44 227 CYS A O 1
ATOM 1776 N N . PRO A 1 228 ? 0.476 19.121 28.403 1.00 84.06 228 PRO A N 1
ATOM 1777 C CA . PRO A 1 228 ? -0.760 19.668 27.835 1.00 84.06 228 PRO A CA 1
ATOM 1778 C C . PRO A 1 228 ? -1.941 19.675 28.824 1.00 84.06 228 PRO A C 1
ATOM 1780 O O . PRO A 1 228 ? -3.030 20.121 28.478 1.00 84.06 228 PRO A O 1
ATOM 1783 N N . PHE A 1 229 ? -1.768 19.141 30.037 1.00 84.38 229 PHE A N 1
ATOM 1784 C CA . PHE A 1 229 ? -2.833 19.040 31.033 1.00 84.38 229 PHE A CA 1
ATOM 1785 C C . PHE A 1 229 ? -2.817 20.248 31.981 1.00 84.38 229 PHE A C 1
ATOM 1787 O O . PHE A 1 229 ? -1.812 20.508 32.646 1.00 84.38 229 PHE A O 1
ATOM 1794 N N . ASP A 1 230 ? -3.952 20.940 32.105 1.00 85.94 230 ASP A N 1
ATOM 1795 C CA . ASP A 1 230 ? -4.118 22.099 32.991 1.00 85.94 230 ASP A CA 1
ATOM 1796 C C . ASP A 1 230 ? -4.242 21.682 34.469 1.00 85.94 230 ASP A C 1
ATOM 1798 O O . ASP A 1 230 ? -5.325 21.411 35.002 1.00 85.94 230 ASP A O 1
ATOM 1802 N N . MET A 1 231 ? -3.098 21.651 35.155 1.00 81.06 231 MET A N 1
ATOM 1803 C CA . MET A 1 231 ? -3.028 21.343 36.585 1.00 81.06 231 MET A CA 1
ATOM 1804 C C . MET A 1 231 ? -3.717 22.402 37.449 1.00 81.06 231 MET A C 1
ATOM 1806 O O . MET A 1 231 ? -4.287 22.055 38.480 1.00 81.06 231 MET A O 1
ATOM 1810 N N . ARG A 1 232 ? -3.712 23.681 37.049 1.00 82.50 232 ARG A N 1
ATOM 1811 C CA . ARG A 1 232 ? -4.264 24.775 37.868 1.00 82.50 232 ARG A CA 1
ATOM 1812 C C . ARG A 1 232 ? -5.771 24.627 38.013 1.00 82.50 232 ARG A C 1
ATOM 1814 O O . ARG A 1 232 ? -6.299 24.720 39.122 1.00 82.50 232 ARG A O 1
ATOM 1821 N N . ARG A 1 233 ? -6.454 24.336 36.904 1.00 85.50 233 ARG A N 1
ATOM 1822 C CA . ARG A 1 233 ? -7.889 24.043 36.913 1.00 85.50 233 ARG A CA 1
ATOM 1823 C C . ARG A 1 233 ? -8.199 22.767 37.690 1.00 85.50 233 ARG A C 1
ATOM 1825 O O . ARG A 1 233 ? -9.147 22.759 38.471 1.00 85.50 233 ARG A O 1
ATOM 1832 N N . PHE A 1 234 ? -7.386 21.718 37.538 1.00 86.69 234 PHE A N 1
ATOM 1833 C CA . PHE A 1 234 ? -7.565 20.484 38.307 1.00 86.69 234 PHE A CA 1
ATOM 1834 C C . PHE A 1 234 ? -7.464 20.722 39.822 1.00 86.69 234 PHE A C 1
ATOM 1836 O O . PHE A 1 234 ? -8.330 20.269 40.568 1.00 86.69 234 PHE A O 1
ATOM 1843 N N . HIS A 1 235 ? -6.442 21.451 40.280 1.00 84.88 235 HIS A N 1
ATOM 1844 C CA . HIS A 1 235 ? -6.262 21.756 41.701 1.00 84.88 235 HIS A CA 1
ATOM 1845 C C . HIS A 1 235 ? -7.405 22.608 42.250 1.00 84.88 235 HIS A C 1
ATOM 1847 O O . HIS A 1 235 ? -7.934 22.287 43.309 1.00 84.88 235 HIS A O 1
ATOM 1853 N N . ARG A 1 236 ? -7.846 23.630 41.506 1.00 89.62 236 ARG A N 1
ATOM 1854 C CA . ARG A 1 236 ? -8.987 24.466 41.906 1.00 89.62 236 ARG A CA 1
ATOM 1855 C C . ARG A 1 236 ? -10.265 23.646 42.075 1.00 89.62 236 ARG A C 1
ATOM 1857 O O . ARG A 1 236 ? -10.955 23.790 43.077 1.00 89.62 236 ARG A O 1
ATOM 1864 N N . ASN A 1 237 ? -10.555 22.765 41.121 1.00 89.00 237 ASN A N 1
ATOM 1865 C CA . ASN A 1 237 ? -11.736 21.909 41.188 1.00 89.00 237 ASN A CA 1
ATOM 1866 C C . ASN A 1 237 ? -11.661 20.924 42.358 1.00 89.00 237 ASN A C 1
ATOM 1868 O O . ASN A 1 237 ? -12.671 20.689 43.011 1.00 89.00 237 ASN A O 1
ATOM 1872 N N . ARG A 1 238 ? -10.470 20.380 42.646 1.00 88.81 238 ARG A N 1
ATOM 1873 C CA . ARG A 1 238 ? -10.270 19.486 43.789 1.00 88.81 238 ARG A CA 1
ATOM 1874 C C . ARG A 1 238 ? -10.505 20.207 45.117 1.00 88.81 238 ARG A C 1
ATOM 1876 O O . ARG A 1 238 ? -11.261 19.689 45.928 1.00 88.81 238 ARG A O 1
ATOM 1883 N N . LEU A 1 239 ? -9.933 21.401 45.294 1.00 88.94 239 LEU A N 1
ATOM 1884 C CA . LEU A 1 239 ? -10.162 22.214 46.493 1.00 88.94 239 LEU A CA 1
ATOM 1885 C C . LEU A 1 239 ? -11.645 22.544 46.670 1.00 88.94 239 LEU A C 1
ATOM 1887 O O . LEU A 1 239 ? -12.161 22.386 47.765 1.00 88.94 239 LEU A O 1
ATOM 1891 N N . LYS A 1 240 ? -12.344 22.915 45.588 1.00 88.88 240 LYS A N 1
ATOM 1892 C CA . LYS A 1 240 ? -13.788 23.184 45.631 1.00 88.88 240 LYS A CA 1
ATOM 1893 C C . LYS A 1 240 ? -14.599 21.956 46.060 1.00 88.88 240 LYS A C 1
ATOM 1895 O O . LYS A 1 240 ? -15.480 22.068 46.897 1.00 88.88 240 LYS A O 1
ATOM 1900 N N . SER A 1 241 ? -14.295 20.782 45.507 1.00 81.88 241 SER A N 1
ATOM 1901 C CA . SER A 1 241 ? -14.995 19.549 45.895 1.00 81.88 241 SER A CA 1
ATOM 1902 C C . SER A 1 241 ? -14.690 19.112 47.330 1.00 81.88 241 SER A C 1
ATOM 1904 O O . SER A 1 241 ? -15.486 18.417 47.948 1.00 81.88 241 SER A O 1
ATOM 1906 N N . GLU A 1 242 ? -13.517 19.471 47.848 1.00 86.75 242 GLU A N 1
ATOM 1907 C CA . GLU A 1 242 ? -13.098 19.146 49.210 1.00 86.75 242 GLU A CA 1
ATOM 1908 C C . GLU A 1 242 ? -13.716 20.126 50.214 1.00 86.75 242 GLU A C 1
ATOM 1910 O O . GLU A 1 242 ? -14.188 19.692 51.258 1.00 86.75 242 GLU A O 1
ATOM 1915 N N . SER A 1 243 ? -13.836 21.413 49.862 1.00 76.62 243 SER A N 1
ATOM 1916 C CA . SER A 1 243 ? -14.584 22.388 50.665 1.00 76.62 243 SER A CA 1
ATOM 1917 C C . SER A 1 243 ? -16.079 22.066 50.727 1.00 76.62 243 SER A C 1
ATOM 1919 O O . SER A 1 243 ? -16.662 22.135 51.798 1.00 76.62 243 SER A O 1
ATOM 1921 N N . GLU A 1 244 ? -16.679 21.640 49.613 1.00 79.94 244 GLU A N 1
ATOM 1922 C CA . GLU A 1 244 ? -18.094 21.235 49.547 1.00 79.94 244 GLU A CA 1
ATOM 1923 C C . GLU A 1 244 ? -18.387 19.992 50.408 1.00 79.94 244 GLU A C 1
ATOM 1925 O O . GLU A 1 244 ? -19.423 19.910 51.063 1.00 79.94 244 GLU A O 1
ATOM 1930 N N . LYS A 1 245 ? -17.446 19.040 50.477 1.00 76.62 245 LYS A N 1
ATOM 1931 C CA . LYS A 1 245 ? -17.554 17.889 51.387 1.00 76.62 245 LYS A CA 1
ATOM 1932 C C . LYS A 1 245 ? -17.488 18.298 52.853 1.00 76.62 245 LYS A C 1
ATOM 1934 O O . LYS A 1 245 ? -18.292 17.819 53.636 1.00 76.62 245 LYS A O 1
ATOM 1939 N N . LEU A 1 246 ? -16.584 19.207 53.214 1.00 72.50 246 LEU A N 1
ATOM 1940 C CA . LEU A 1 246 ? -16.483 19.697 54.592 1.00 72.50 246 LEU A CA 1
ATOM 1941 C C . LEU A 1 246 ? -17.738 20.464 55.033 1.00 72.50 246 LEU A C 1
ATOM 1943 O O . LEU A 1 246 ? -18.120 20.387 56.195 1.00 72.50 246 LEU A O 1
ATOM 1947 N N . GLU A 1 247 ? -18.383 21.196 54.123 1.00 64.38 247 GLU A N 1
ATOM 1948 C CA . GLU A 1 247 ? -19.668 21.855 54.390 1.00 64.38 247 GLU A CA 1
ATOM 1949 C C . GLU A 1 247 ? -20.804 20.836 54.579 1.00 64.38 247 GLU A C 1
ATOM 1951 O O . GLU A 1 247 ? -21.626 21.001 55.478 1.00 64.38 247 GLU A O 1
ATOM 1956 N N . SER A 1 248 ? -20.810 19.750 53.799 1.00 63.12 248 SER A N 1
ATOM 1957 C CA . SER A 1 248 ? -21.743 18.629 53.980 1.00 63.12 248 SER A CA 1
ATOM 1958 C C . SER A 1 248 ? -21.521 17.885 55.299 1.00 63.12 248 SER A C 1
ATOM 1960 O O . SER A 1 248 ? -22.492 17.517 55.954 1.00 63.12 248 SER A O 1
ATOM 1962 N N . ASP A 1 249 ? -20.265 17.653 55.683 1.00 63.66 249 ASP A N 1
ATOM 1963 C CA . ASP A 1 249 ? -19.915 16.917 56.901 1.00 63.66 249 ASP A CA 1
ATOM 1964 C C . ASP A 1 249 ? -20.218 17.748 58.163 1.00 63.66 249 ASP A C 1
ATOM 1966 O O . ASP A 1 249 ? -20.710 17.202 59.146 1.00 63.66 249 ASP A O 1
ATOM 1970 N N . ARG A 1 250 ? -20.038 19.080 58.121 1.00 61.00 250 ARG A N 1
ATOM 1971 C CA . ARG A 1 250 ? -20.453 19.988 59.213 1.00 61.00 250 ARG A CA 1
ATOM 1972 C C . ARG A 1 250 ? -21.969 20.042 59.411 1.00 61.00 250 ARG A C 1
ATOM 1974 O O . ARG A 1 250 ? -22.427 20.105 60.542 1.00 61.00 250 ARG A O 1
ATOM 1981 N N . GLY A 1 251 ? -22.754 19.973 58.334 1.00 58.31 251 GLY A N 1
ATOM 1982 C CA . GLY A 1 251 ? -24.221 19.970 58.417 1.00 58.31 251 GLY A CA 1
ATOM 1983 C C . GLY A 1 251 ? -24.829 18.706 59.046 1.00 58.31 251 GLY A C 1
ATOM 1984 O O . GLY A 1 251 ? -26.021 18.691 59.338 1.00 58.31 251 GLY A O 1
ATOM 1985 N N . LEU A 1 252 ? -24.032 17.650 59.248 1.00 55.28 252 LEU A N 1
ATOM 1986 C CA . LEU A 1 252 ? -24.431 16.418 59.940 1.00 55.28 252 LEU A CA 1
ATOM 1987 C C . LEU A 1 252 ? -24.168 16.462 61.454 1.00 55.28 252 LEU A C 1
ATOM 1989 O O . LEU A 1 252 ? -24.788 15.695 62.185 1.00 55.28 252 LEU A O 1
ATOM 1993 N N . GLU A 1 253 ? -23.288 17.348 61.928 1.00 56.69 253 GLU A N 1
ATOM 1994 C CA . GLU A 1 253 ? -22.978 17.507 63.358 1.00 56.69 253 GLU A CA 1
ATOM 1995 C C . GLU A 1 253 ? -23.964 18.454 64.074 1.00 56.69 253 GLU A C 1
ATOM 1997 O O . GLU A 1 253 ? -24.164 18.314 65.275 1.00 56.69 253 GLU A O 1
ATOM 2002 N N . ASP A 1 254 ? -24.657 19.339 63.345 1.00 53.59 254 ASP A N 1
ATOM 2003 C CA . ASP A 1 254 ? -25.647 20.289 63.895 1.00 53.59 254 ASP A CA 1
ATOM 2004 C C . ASP A 1 254 ? -27.071 19.694 64.079 1.00 53.59 254 ASP A C 1
ATOM 2006 O O . ASP A 1 254 ? -28.024 20.425 64.354 1.00 53.59 254 ASP A O 1
ATOM 2010 N N . VAL A 1 255 ? -27.251 18.375 63.903 1.00 58.09 255 VAL A N 1
ATOM 2011 C CA . VAL A 1 255 ? -28.563 17.678 63.969 1.00 58.09 255 VAL A CA 1
ATOM 2012 C C . VAL A 1 255 ? -28.636 16.638 65.110 1.00 58.09 255 VAL A C 1
ATOM 2014 O O . VAL A 1 255 ? -29.573 15.841 65.161 1.00 58.09 255 VAL A O 1
ATOM 2017 N N . ILE A 1 256 ? -27.691 16.643 66.058 1.00 49.88 256 ILE A N 1
ATOM 2018 C CA . ILE A 1 256 ? -27.732 15.795 67.270 1.00 49.88 256 ILE A CA 1
ATOM 2019 C C . ILE A 1 256 ? -27.887 16.651 68.524 1.00 49.88 256 ILE A C 1
ATOM 2021 O O . ILE A 1 256 ? -27.104 17.612 68.682 1.00 49.88 256 ILE A O 1
#

Radius of gyration: 32.11 Å; Cα contacts (8 Å, |Δi|>4): 276; chains: 1; bounding box: 62×49×97 Å

pLDDT: mean 72.83, std 15.31, range [32.66, 92.38]

Sequence (256 aa):
GQFKLGVPHGYGVTSKGPNNGEVYEGQFFGGMQHGAGVLTTNRPQEQRSDSPYVLYGSFKQGQPDGYGSVLFGGNVSSFRGKVFRHPVSGASVRFHKGALEETDQNEAPIVRKAIENAREAQQKARQCKAEALRAAARAKAKVEKETFSAPEPPTKEQKRASQWRQHLQAAKRKIHAIRAFKDGRKPTEKRKKGCAECGRKVRIFGFECRCLRVFCDKHRLPSSHACPFDMRRFHRNRLKSESE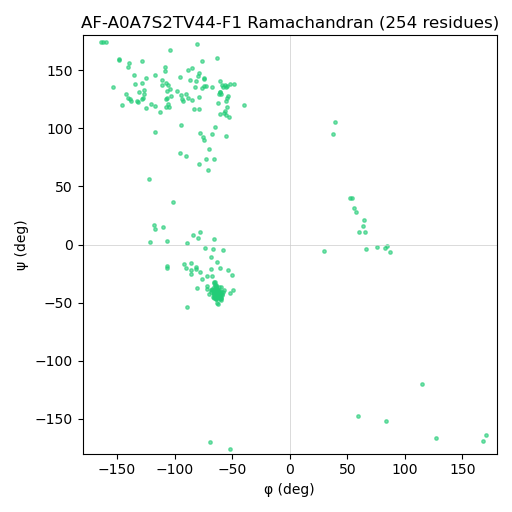KLESDRGLEDVI

Nearest PDB structures (foldseek):
  1wfp-assembly1_A  TM=7.947E-01  e=9.340E-03  Arabidopsis thaliana
  1wfh-assembly1_A  TM=8.208E-01  e=1.237E-02  Arabidopsis thaliana
  8z9y-assembly1_D  TM=7.528E-01  e=1.169E-02  Arabidopsis thaliana
  7nvg-assembly1_r3  TM=2.811E-01  e=2.712E+00  Salmonella enterica subsp. enterica serovar Typhimurium
  7bgl-assembly1_a  TM=2.811E-01  e=2.712E+00  Salmonella enterica subsp. enterica serovar Typhimurium str. LT2

Organism: NCBI:txid641309

InterPro domains:
  IPR000058 Zinc finger, AN1-type [PF01428] (195-230)
  IPR000058 Zinc finger, AN1-type [PS51039] (189-235)
  IPR000058 Zinc finger, AN1-type [SM00154] (195-232)
  IPR003409 MORN repeat [PF02493] (1-13)
  IPR003409 MORN repeat [PF02493] (24-40)
  IPR003409 MORN repeat [PF02493] (57-69)
  IPR035896 AN1-like Zinc finger [G3DSA:4.10.1110.10] (169-249)
  IPR035896 AN1-like Zinc finger [SSF118310] (179-246)
  IPR050652 AN1/A20 Zinc Finger [PTHR10634] (126-242)

Secondary structure (DSSP, 8-state):
--EETTEE-EEEEEE--TTT-EEEEEEEETTEEEEEEEEEE---S-STT---EEEEEEEETTEEEEEEEEEETTEEEEEEEE----GGGS--------------S-SHHHHHHHHHHHHHHHHHHHHHHHHHHHHHHHHHHHHHHHT-S--PPPPHHHHHHHHHHHHHHHHHHHHHHHHHHHTT-------PPBPTTT--B--S-PEEPTTS-EE-GGG-STTTTT--S-HHHHHHHHHHHHHHHHHHHHHHHTT-

Mean predicted aligned error: 21.88 Å

Foldseek 3Di:
DDDDPNAAAAWDWDDDDPQFQKIKGAGDDRNAHFAWIKIWTDHDPPDVFDFTKIKTAGDDRNFGAAWIWMQGPNDIDIAGGGFPDDRPPSDDRPGPCPDPPPDDDPVVVVVVVVVVVVVVVVVVVVVVVVVVVVVVVVVVVVVVVVPPDDPDDDDPVRVVVVVVVVVVVVVVVVVVVVVCVVVVNDPDDPPQAAAPPPRHRDDVDWAQDPLRGTHDPQCNDCVNDVRPDDVVVVVVVVVVVVVVVVVVVVVVVVPD

Solvent-accessible surface area (backbone atoms only — not comparable to full-atom values): 14880 Å² total; per-residue (Å²): 102,39,64,54,96,91,31,43,25,47,57,35,66,48,71,50,60,94,88,59,31,32,38,37,42,30,28,27,50,92,57,25,42,20,49,60,33,38,41,36,38,58,48,79,81,82,52,102,61,56,72,52,35,39,38,39,32,25,24,49,84,62,36,55,38,45,52,34,36,36,38,47,91,90,44,79,47,76,51,69,47,71,66,88,65,77,58,89,74,73,51,79,77,77,67,73,79,74,66,94,61,93,69,69,98,69,56,60,63,63,53,49,50,52,52,48,54,50,50,50,53,51,49,52,52,51,49,52,53,51,50,52,51,50,51,51,49,50,52,49,50,51,52,57,66,73,57,77,62,79,83,72,79,78,48,74,65,55,53,52,51,52,52,49,51,52,52,52,52,52,50,52,52,51,55,50,52,54,51,34,58,75,69,69,52,71,80,77,76,73,77,76,60,41,12,74,84,78,60,50,72,29,60,99,75,50,42,73,39,96,71,79,44,39,17,31,87,84,40,54,49,69,87,59,41,95,55,88,56,68,59,69,63,51,51,52,53,50,52,50,56,51,52,54,48,53,56,54,57,53,66,61,64,78,76,115